Protein AF-A0A2Z3HW99-F1 (afdb_monomer)

Solvent-accessible surface area (backbone atoms only — not comparable to full-atom values): 11092 Å² total; per-residue (Å²): 117,78,63,46,59,40,91,80,75,58,47,83,30,64,30,80,71,82,45,74,95,74,66,61,61,67,64,52,43,49,51,53,49,52,48,41,30,39,68,69,21,75,40,78,45,79,29,91,51,68,45,66,53,46,79,53,86,99,51,89,37,60,64,47,30,17,28,41,36,36,29,54,53,41,70,25,46,38,32,45,74,64,47,68,45,68,34,39,38,34,32,60,21,80,27,43,40,36,37,25,41,86,43,77,47,59,22,76,38,50,52,68,40,67,49,53,34,38,30,72,31,41,36,22,41,53,64,58,59,97,90,36,39,60,66,58,48,44,52,47,56,66,46,60,68,34,64,79,56,54,89,93,52,91,93,45,84,93,44,51,82,41,67,83,87,83,55,69,35,60,42,77,88,49,70,82,80,43,46,69,56,55,50,51,53,50,51,49,53,51,54,54,65,74,73,110

Sequence (196 aa):
MPSSATPSLRLEMQAAGENLNTWGAPKLNTVIALIDFAIAGWTAVNLTGNAVLTSANFAPDQARAAMLKFTGQGGCTVTLPSVSKRYDVVNATAGTLTLTTGAGQAAVLGPGDAGPVTCDGVNVLGAQIGGRSLKAYVDAQAWAGQSGNLPGQEGAAGLPLVSDGQAPRWAPLSAAAISDFDRRAAALALSLAAAL

pLDDT: mean 86.77, std 12.33, range [46.62, 98.5]

Nearest PDB structures (foldseek):
  6o38-assembly3_C  TM=5.604E-01  e=1.243E-01  Acinetobacter nosocomialis M2
  6o38-assembly5_E  TM=5.608E-01  e=1.782E-01  Acinetobacter nosocomialis M2
  6o38-assembly6_F  TM=5.391E-01  e=2.555E-01  Acinetobacter nosocomialis M2
  5j7y-assembly1_BO  TM=3.728E-01  e=5.786E+00  Ovis aries

Organism: NCBI:txid2201350

Mean predicted aligned error: 10.64 Å

Secondary structure (DSSP, 8-state):
---EE-TTT--EEPPTTTTTTS--TTHHHHHHHHHHHHHH-EEEEEESS-EE----TTS--GGG-SEEEEEE-SSEEEEPPSSEEEEEEEEEESS-EEEE-SSS--EEE-TT-EEEEEEESS-EEESEETTEEHHHHHIIIIIGGGTTTSTT-TT-TTPPEEE-SS-EEE-PPPHHHHHHHHHHHHHHHHHHHT--

Radius of gyration: 30.79 Å; Cα contacts (8 Å, |Δi|>4): 344; chains: 1; bounding box: 90×30×75 Å

Foldseek 3Di:
DQWFAAPAPRHTAGDPPPQPPNDHDDQVNLVVNLVSQQQANEDEDEDPAEEEWDDDPSDDTRLSGQEYEYEEAEPYEYAHALAWGKHWYFQQYPFKYWYFNVADAIDIDGHGDTAMWTHHSHHIDTDDDPPDDPVRVCCVVVPVVCVQQDPPDPPLPPFDWDDPPPDIHGDHDDCVNCVVVVVVVVVVVVVVVVVD

Structure (mmCIF, N/CA/C/O backbone):
data_AF-A0A2Z3HW99-F1
#
_entry.id   AF-A0A2Z3HW99-F1
#
loop_
_atom_site.group_PDB
_atom_site.id
_atom_site.type_symbol
_atom_site.label_atom_id
_atom_site.label_alt_id
_atom_site.label_comp_id
_atom_site.label_asym_id
_atom_site.label_entity_id
_atom_site.label_seq_id
_atom_site.pdbx_PDB_ins_code
_atom_site.Cartn_x
_atom_site.Cartn_y
_atom_site.Cartn_z
_atom_site.occupancy
_atom_site.B_iso_or_equiv
_atom_site.auth_seq_id
_atom_site.auth_comp_id
_atom_site.auth_asym_id
_atom_site.auth_atom_id
_atom_site.pdbx_PDB_model_num
ATOM 1 N N . MET A 1 1 ? -9.728 -5.831 40.072 1.00 65.75 1 MET A N 1
ATOM 2 C CA . MET A 1 1 ? -8.644 -6.253 39.157 1.00 65.75 1 MET A CA 1
ATOM 3 C C . MET A 1 1 ? -7.866 -5.007 38.788 1.00 65.75 1 MET A C 1
ATOM 5 O O . MET A 1 1 ? -8.532 -3.989 38.671 1.00 65.75 1 MET A O 1
ATOM 9 N N . PRO A 1 2 ? -6.535 -5.058 38.664 1.00 83.12 2 PRO A N 1
ATOM 10 C CA . PRO A 1 2 ? -5.764 -3.891 38.253 1.00 83.12 2 PRO A CA 1
ATOM 11 C C . PRO A 1 2 ? -6.063 -3.525 36.795 1.00 83.12 2 PRO A C 1
ATOM 13 O O . PRO A 1 2 ? -6.427 -4.400 35.998 1.00 83.12 2 PRO A O 1
ATOM 16 N N . SER A 1 3 ? -5.888 -2.251 36.448 1.00 86.62 3 SER A N 1
ATOM 17 C CA . SER A 1 3 ? -5.822 -1.797 35.057 1.00 86.62 3 SER A CA 1
ATOM 18 C C . SER A 1 3 ? -4.817 -2.608 34.227 1.00 86.62 3 SER A C 1
ATOM 20 O O . SER A 1 3 ? -3.841 -3.165 34.733 1.00 86.62 3 SER A O 1
ATOM 22 N N . SER A 1 4 ? -5.091 -2.704 32.928 1.00 89.44 4 SER A N 1
ATOM 23 C CA . SER A 1 4 ? -4.285 -3.450 31.951 1.00 89.44 4 SER A CA 1
ATOM 24 C C . SER A 1 4 ? -3.742 -2.504 30.881 1.00 89.44 4 SER A C 1
ATOM 26 O O . SER A 1 4 ? -4.118 -1.339 30.856 1.00 89.44 4 SER A O 1
ATOM 28 N N . ALA A 1 5 ? -2.850 -2.969 30.010 1.00 92.06 5 ALA A N 1
ATOM 29 C CA . ALA A 1 5 ? -2.293 -2.146 28.938 1.00 92.06 5 ALA A CA 1
ATOM 30 C C . ALA A 1 5 ? -2.707 -2.676 27.560 1.00 92.06 5 ALA A C 1
ATOM 32 O O . ALA A 1 5 ? -2.845 -3.890 27.381 1.00 92.06 5 ALA A O 1
ATOM 33 N N . THR A 1 6 ? -2.852 -1.787 26.573 1.00 94.12 6 THR A N 1
ATOM 34 C CA . THR A 1 6 ? -2.954 -2.215 25.173 1.00 94.12 6 THR A CA 1
ATOM 35 C C . THR A 1 6 ? -1.673 -2.935 24.741 1.00 94.12 6 THR A C 1
ATOM 37 O O . THR A 1 6 ? -0.581 -2.601 25.214 1.00 94.12 6 THR A O 1
ATOM 40 N N . PRO A 1 7 ? -1.770 -3.927 23.841 1.00 92.69 7 PRO A N 1
ATOM 41 C CA . PRO A 1 7 ? -0.634 -4.784 23.516 1.00 92.69 7 PRO A CA 1
ATOM 42 C C . PRO A 1 7 ? 0.497 -4.054 22.779 1.00 92.69 7 PRO A C 1
ATOM 44 O O . PRO A 1 7 ? 1.660 -4.407 22.975 1.00 92.69 7 PRO A O 1
ATOM 47 N N . SER A 1 8 ? 0.186 -3.048 21.953 1.00 94.62 8 SER A N 1
ATOM 48 C CA . SER A 1 8 ? 1.170 -2.444 21.042 1.00 94.62 8 SER A CA 1
ATOM 49 C C . SER A 1 8 ? 1.775 -1.158 21.607 1.00 94.62 8 SER A C 1
ATOM 51 O O . SER A 1 8 ? 2.991 -1.030 21.734 1.00 94.62 8 SER A O 1
ATOM 53 N N . LEU A 1 9 ? 0.922 -0.202 21.972 1.00 95.31 9 LEU A N 1
ATOM 54 C CA . LEU A 1 9 ? 1.301 1.137 22.423 1.00 95.31 9 LEU A CA 1
ATOM 55 C C . LEU A 1 9 ? 1.361 1.273 23.946 1.00 95.31 9 LEU A C 1
ATOM 57 O O . LEU A 1 9 ? 1.795 2.313 24.438 1.00 95.31 9 LEU A O 1
ATOM 61 N N . ARG A 1 10 ? 0.963 0.232 24.691 1.00 95.44 10 ARG A N 1
ATOM 62 C CA . ARG A 1 10 ? 0.967 0.202 26.162 1.00 95.44 10 ARG A CA 1
ATOM 63 C C . ARG A 1 10 ? 0.112 1.311 26.790 1.00 95.44 10 ARG A C 1
ATOM 65 O O . ARG A 1 10 ? 0.464 1.852 27.834 1.00 95.44 10 ARG A O 1
ATOM 72 N N . LEU A 1 11 ? -1.007 1.648 26.148 1.00 92.44 11 LEU A N 1
ATOM 73 C CA . LEU A 1 11 ? -1.982 2.605 26.670 1.00 92.44 11 LEU A CA 1
ATOM 74 C C . LEU A 1 11 ? -2.767 1.958 27.811 1.00 92.44 11 LEU A C 1
ATOM 76 O O . LEU A 1 11 ? -3.148 0.792 27.711 1.00 92.44 11 LEU A O 1
ATOM 80 N N . GLU A 1 12 ? -3.031 2.703 28.879 1.00 90.12 12 GLU A N 1
ATOM 81 C CA . GLU A 1 12 ? -3.785 2.192 30.022 1.00 90.12 12 GLU A CA 1
ATOM 82 C C . GLU A 1 12 ? -5.247 1.899 29.647 1.00 90.12 12 GLU A C 1
ATOM 84 O O . GLU A 1 12 ? -5.956 2.729 29.079 1.00 90.12 12 GLU A O 1
ATOM 89 N N . MET A 1 13 ? -5.700 0.698 29.989 1.00 88.00 13 MET A N 1
ATOM 90 C CA . MET A 1 13 ? -7.072 0.224 29.883 1.00 88.00 13 MET A CA 1
ATOM 91 C C . MET A 1 13 ? -7.612 -0.002 31.290 1.00 88.00 13 MET A C 1
ATOM 93 O O . MET A 1 13 ? -7.190 -0.923 31.997 1.00 88.00 13 MET A O 1
ATOM 97 N N . GLN A 1 14 ? -8.579 0.824 31.673 1.00 85.75 14 GLN A N 1
ATOM 98 C CA . GLN A 1 14 ? -9.040 0.901 33.051 1.00 85.75 14 GLN A CA 1
ATOM 99 C C . GLN A 1 14 ? -9.839 -0.329 33.467 1.00 85.75 14 GLN A C 1
ATOM 101 O O . GLN A 1 14 ? -10.752 -0.765 32.755 1.00 85.75 14 GLN A O 1
ATOM 106 N N . ALA A 1 15 ? -9.550 -0.864 34.648 1.00 81.62 15 ALA A N 1
ATOM 107 C CA . ALA A 1 15 ? -10.407 -1.870 35.249 1.00 81.62 15 ALA A CA 1
ATOM 108 C C . ALA A 1 15 ? -11.733 -1.263 35.734 1.00 81.62 15 ALA A C 1
ATOM 110 O O . ALA A 1 15 ? -11.823 -0.096 36.123 1.00 81.62 15 ALA A O 1
ATOM 111 N N . ALA A 1 16 ? -12.792 -2.076 35.727 1.00 73.44 16 ALA A N 1
ATOM 112 C CA . ALA A 1 16 ? -14.087 -1.649 36.240 1.00 73.44 16 ALA A CA 1
ATOM 113 C C . ALA A 1 16 ? -13.975 -1.258 37.725 1.00 73.44 16 ALA A C 1
ATOM 115 O O . ALA A 1 16 ? -13.508 -2.047 38.546 1.00 73.44 16 ALA A O 1
ATOM 116 N N . GLY A 1 17 ? -14.427 -0.047 38.058 1.00 71.00 17 GLY A N 1
ATOM 117 C CA . GLY A 1 17 ? -14.470 0.465 39.430 1.00 71.00 17 GLY A CA 1
ATOM 118 C C . GLY A 1 17 ? -13.253 1.270 39.893 1.00 71.00 17 GLY A C 1
ATOM 119 O O . GLY A 1 17 ? -13.363 1.918 40.927 1.00 71.00 17 GLY A O 1
ATOM 120 N N . GLU A 1 18 ? -12.145 1.314 39.142 1.00 69.62 18 GLU A N 1
ATOM 121 C CA . GLU A 1 18 ? -10.965 2.114 39.535 1.00 69.62 18 GLU A CA 1
ATOM 122 C C . GLU A 1 18 ? -11.174 3.631 39.360 1.00 69.62 18 GLU A C 1
ATOM 124 O O . GLU A 1 18 ? -10.535 4.420 40.045 1.00 69.62 18 GLU A O 1
ATOM 129 N N . ASN A 1 19 ? -12.123 4.041 38.507 1.00 62.19 19 ASN A N 1
ATOM 130 C CA . ASN A 1 19 ? -12.521 5.438 38.278 1.00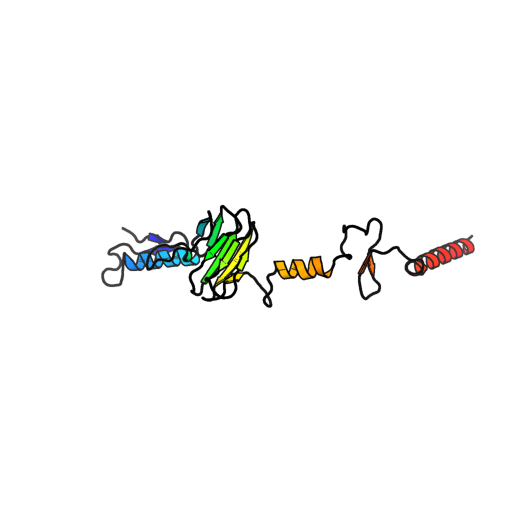 62.19 19 ASN A CA 1
ATOM 131 C C . ASN A 1 19 ? -14.054 5.576 38.241 1.00 62.19 19 ASN A C 1
ATOM 133 O O . ASN A 1 19 ? -14.666 6.017 37.264 1.00 62.19 19 ASN A O 1
ATOM 137 N N . LEU A 1 20 ? -14.710 5.094 39.301 1.00 60.53 20 LEU A N 1
ATOM 138 C CA . LEU A 1 20 ? -16.166 5.128 39.415 1.00 60.53 20 LEU A CA 1
ATOM 139 C C . LEU A 1 20 ? -16.659 6.590 39.442 1.00 60.53 20 LEU A C 1
ATOM 141 O O . LEU A 1 20 ? -16.268 7.360 40.313 1.00 60.53 20 LEU A O 1
ATOM 145 N N . ASN A 1 21 ? -17.543 6.948 38.505 1.00 57.62 21 ASN A N 1
ATOM 146 C CA . ASN A 1 21 ? -18.082 8.300 38.264 1.00 57.62 21 ASN A CA 1
ATOM 147 C C . ASN A 1 21 ? -17.152 9.313 37.566 1.00 57.62 21 ASN A C 1
ATOM 149 O O . ASN A 1 21 ? -17.517 10.483 37.469 1.00 57.62 21 ASN A O 1
ATOM 153 N N . THR A 1 22 ? -16.019 8.883 36.998 1.00 57.69 22 THR A N 1
ATOM 154 C CA . THR A 1 22 ? -15.079 9.778 36.287 1.00 57.69 22 THR A CA 1
ATOM 155 C C . THR A 1 22 ? -14.829 9.437 34.809 1.00 57.69 22 THR A C 1
ATOM 157 O O . THR A 1 22 ? -14.054 10.140 34.177 1.00 57.69 22 THR A O 1
ATOM 160 N N . TRP A 1 23 ? -15.588 8.486 34.231 1.00 63.50 23 TRP A N 1
ATOM 161 C CA . TRP A 1 23 ? -15.417 7.777 32.932 1.00 63.50 23 TRP A CA 1
ATOM 162 C C . TRP A 1 23 ? -14.777 6.388 33.099 1.00 63.50 23 TRP A C 1
ATOM 164 O O . TRP A 1 23 ? -13.950 6.194 33.978 1.00 63.50 23 TRP A O 1
ATOM 174 N N . GLY A 1 24 ? -15.187 5.399 32.282 1.00 62.12 24 GLY A N 1
ATOM 175 C CA . GLY A 1 24 ? -14.758 4.006 32.477 1.00 62.12 24 GLY A CA 1
ATOM 176 C C . GLY A 1 24 ? -15.018 3.011 31.333 1.00 62.12 24 GLY A C 1
ATOM 177 O O . GLY A 1 24 ? -15.269 3.376 30.180 1.00 62.12 24 GLY A O 1
ATOM 178 N N . ALA A 1 25 ? -14.948 1.721 31.688 1.00 60.78 25 ALA A N 1
ATOM 179 C CA . ALA A 1 25 ? -15.188 0.541 30.850 1.00 60.78 25 ALA A CA 1
ATOM 180 C C . ALA A 1 25 ? -16.697 0.254 30.639 1.00 60.78 25 ALA A C 1
ATOM 182 O O . ALA A 1 25 ? -17.493 0.538 31.533 1.00 60.78 25 ALA A O 1
ATOM 183 N N . PRO A 1 26 ? -17.127 -0.325 29.493 1.00 73.31 26 PRO A N 1
ATOM 184 C CA . PRO A 1 26 ? -16.305 -0.929 28.433 1.00 73.31 26 PRO A CA 1
ATOM 185 C C . PRO A 1 26 ? -16.004 -0.007 27.237 1.00 73.31 26 PRO A C 1
ATOM 187 O O . PRO A 1 26 ? -15.139 -0.322 26.420 1.00 73.31 26 PRO A O 1
ATOM 190 N N . LYS A 1 27 ? -16.705 1.127 27.103 1.00 81.75 27 LYS A N 1
ATOM 191 C CA . LYS A 1 27 ? -16.653 1.951 25.881 1.00 81.75 27 LYS A CA 1
ATOM 192 C C . LYS A 1 27 ? -15.308 2.652 25.689 1.00 81.75 27 LYS A C 1
ATOM 194 O O . LYS A 1 27 ? -14.776 2.613 24.584 1.00 81.75 27 LYS A O 1
ATOM 199 N N . LEU A 1 28 ? -14.736 3.232 26.748 1.00 86.44 28 LEU A N 1
ATOM 200 C CA . LEU A 1 28 ? -13.437 3.905 26.664 1.00 86.44 28 LEU A CA 1
ATOM 201 C C . LEU A 1 28 ? -12.328 2.918 26.282 1.00 86.44 28 LEU A C 1
ATOM 203 O O . LEU A 1 28 ? -11.606 3.148 25.319 1.00 86.44 28 LEU A O 1
ATOM 207 N N . ASN A 1 29 ? -12.265 1.774 26.964 1.00 88.75 29 ASN A N 1
ATOM 208 C CA . ASN A 1 29 ? -11.285 0.728 26.666 1.00 88.75 29 ASN A CA 1
ATOM 209 C C . ASN A 1 29 ? -11.418 0.196 25.232 1.00 88.75 29 ASN A C 1
ATOM 211 O O . ASN A 1 29 ? -10.410 -0.096 24.596 1.00 88.75 29 ASN A O 1
ATOM 215 N N . THR A 1 30 ? -12.643 0.119 24.701 1.00 90.00 30 THR A N 1
ATOM 216 C CA . THR A 1 30 ? -12.868 -0.239 23.292 1.00 90.00 30 THR A CA 1
ATOM 217 C C . THR A 1 30 ? -12.255 0.806 22.360 1.00 90.00 30 THR A C 1
ATOM 219 O O . THR A 1 30 ? -11.523 0.451 21.444 1.00 90.00 30 THR A O 1
ATOM 222 N N . VAL A 1 31 ? -12.492 2.098 22.606 1.00 91.44 31 VAL A N 1
ATOM 223 C CA . VAL A 1 31 ? -11.904 3.182 21.800 1.00 91.44 31 VAL A CA 1
ATOM 224 C C . VAL A 1 31 ? -10.375 3.159 21.869 1.00 91.44 31 VAL A C 1
ATOM 226 O O . VAL A 1 31 ? -9.725 3.239 20.831 1.00 91.44 31 VAL A O 1
ATOM 229 N N . ILE A 1 32 ? -9.802 2.986 23.063 1.00 93.56 32 ILE A N 1
ATOM 230 C CA . ILE A 1 32 ? -8.348 2.907 23.268 1.00 93.56 32 ILE A CA 1
ATOM 231 C C . ILE A 1 32 ? -7.751 1.725 22.490 1.00 93.56 32 ILE A C 1
ATOM 233 O O . ILE A 1 32 ? -6.759 1.897 21.784 1.00 93.56 32 ILE A O 1
ATOM 237 N N . ALA A 1 33 ? -8.387 0.550 22.534 1.00 93.69 33 ALA A N 1
ATOM 238 C CA . ALA A 1 33 ? -7.953 -0.615 21.763 1.00 93.69 33 ALA A CA 1
ATOM 239 C C . ALA A 1 33 ? -8.041 -0.385 20.242 1.00 93.69 33 ALA A C 1
ATOM 241 O O . ALA A 1 33 ? -7.149 -0.785 19.494 1.00 93.69 33 ALA A O 1
ATOM 242 N N . LEU A 1 34 ? -9.089 0.295 19.768 1.00 95.50 34 LEU A N 1
ATOM 243 C CA . LEU A 1 34 ? -9.230 0.637 18.350 1.00 95.50 34 LEU A CA 1
ATOM 244 C C . LEU A 1 34 ? -8.187 1.667 17.890 1.00 95.50 34 LEU A C 1
ATOM 246 O O . LEU A 1 34 ? -7.769 1.607 16.736 1.00 95.50 34 LEU A O 1
ATOM 250 N N . ILE A 1 35 ? -7.757 2.586 18.762 1.00 95.88 35 ILE A N 1
ATOM 251 C CA . ILE A 1 35 ? -6.669 3.540 18.486 1.00 95.88 35 ILE A CA 1
ATOM 252 C C . ILE A 1 35 ? -5.316 2.822 18.440 1.00 95.88 35 ILE A C 1
ATOM 254 O O . ILE A 1 35 ? -4.551 3.047 17.505 1.00 95.88 35 ILE A O 1
ATOM 258 N N . ASP A 1 36 ? -5.043 1.926 19.393 1.00 97.19 36 ASP A N 1
ATOM 259 C CA . ASP A 1 36 ? -3.838 1.083 19.397 1.00 97.19 36 ASP A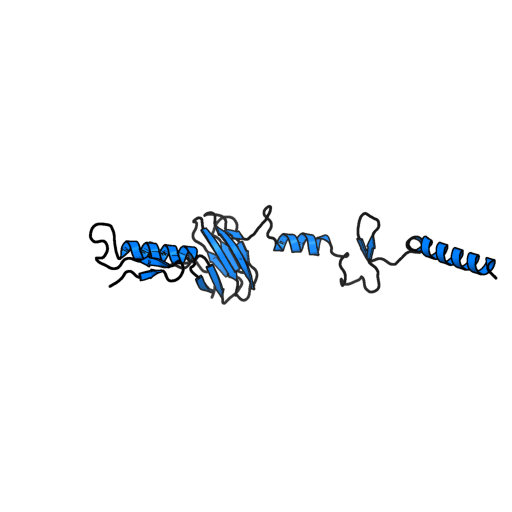 CA 1
ATOM 260 C C . ASP A 1 36 ? -3.686 0.334 18.069 1.00 97.19 36 ASP A C 1
ATOM 262 O O . ASP A 1 36 ? -2.661 0.433 17.390 1.00 97.19 36 ASP A O 1
ATOM 266 N N . PHE A 1 37 ? -4.768 -0.313 17.634 1.00 96.75 37 PHE A N 1
ATOM 267 C CA . PHE A 1 37 ? -4.814 -1.016 16.360 1.00 96.75 37 PHE A CA 1
ATOM 268 C C . PHE A 1 37 ? -4.721 -0.078 15.147 1.00 96.75 37 PHE A C 1
ATOM 270 O O . PHE A 1 37 ? -4.121 -0.434 14.134 1.00 96.75 37 PHE A O 1
ATOM 277 N N . ALA A 1 38 ? -5.275 1.134 15.234 1.00 96.69 38 ALA A N 1
ATOM 278 C CA . ALA A 1 38 ? -5.212 2.100 14.142 1.00 96.69 38 ALA A CA 1
ATOM 279 C C . ALA A 1 38 ? -3.807 2.646 13.868 1.00 96.69 38 ALA A C 1
ATOM 281 O O . ALA A 1 38 ? -3.548 3.095 12.753 1.00 96.69 38 ALA A O 1
ATOM 282 N N . ILE A 1 39 ? -2.925 2.609 14.867 1.00 97.00 39 ILE A N 1
ATOM 283 C CA . ILE A 1 39 ? -1.561 3.144 14.789 1.00 97.00 39 ILE A CA 1
ATOM 284 C C . ILE A 1 39 ? -0.531 2.029 14.575 1.00 97.00 39 ILE A C 1
ATOM 286 O O . ILE A 1 39 ? 0.413 2.219 13.814 1.00 97.00 39 ILE A O 1
ATOM 290 N N . ALA A 1 40 ? -0.698 0.877 15.230 1.00 97.12 40 ALA A N 1
ATOM 291 C CA . ALA A 1 40 ? 0.294 -0.204 15.231 1.00 97.12 40 ALA A CA 1
ATOM 292 C C . ALA A 1 40 ? -0.244 -1.552 14.718 1.00 97.12 40 ALA A C 1
ATOM 294 O O . ALA A 1 40 ? 0.507 -2.521 14.616 1.00 97.12 40 ALA A O 1
ATOM 295 N N . GLY A 1 41 ? -1.539 -1.642 14.408 1.00 96.38 41 GLY A N 1
ATOM 296 C CA . GLY A 1 41 ? -2.188 -2.894 14.033 1.00 96.38 41 GLY A CA 1
ATOM 297 C C . GLY A 1 41 ? -1.760 -3.413 12.663 1.00 96.38 41 GLY A C 1
ATOM 298 O O . GLY A 1 41 ? -1.645 -2.654 11.698 1.00 96.38 41 GLY A O 1
ATOM 299 N N . TRP A 1 42 ? -1.603 -4.734 12.582 1.00 96.06 42 TRP A N 1
ATOM 300 C CA . TRP A 1 42 ? -1.272 -5.479 11.370 1.00 96.06 42 TRP A CA 1
ATOM 301 C C . TRP A 1 42 ? -2.434 -6.383 10.966 1.00 96.06 42 TRP A C 1
ATOM 303 O O . TRP A 1 42 ? -2.899 -7.193 11.767 1.00 96.06 42 TRP A O 1
ATOM 313 N N . THR A 1 43 ? -2.886 -6.291 9.716 1.00 98.00 43 THR A N 1
ATOM 314 C CA . THR A 1 43 ? -3.921 -7.179 9.164 1.00 98.00 43 THR A CA 1
ATOM 315 C C . THR A 1 43 ? -3.435 -7.865 7.902 1.00 98.00 43 THR A C 1
ATOM 317 O O . THR A 1 43 ? -2.965 -7.218 6.970 1.00 98.00 43 THR A O 1
ATOM 320 N N . ALA A 1 44 ? -3.593 -9.188 7.854 1.00 97.88 44 ALA A N 1
ATOM 321 C CA . ALA A 1 44 ? -3.411 -9.969 6.639 1.00 97.88 44 ALA A CA 1
ATOM 322 C C . ALA A 1 44 ? -4.772 -10.237 5.979 1.00 97.88 44 ALA A C 1
ATOM 324 O O . ALA A 1 44 ? -5.693 -10.729 6.631 1.00 97.88 44 ALA A O 1
ATOM 325 N N . VAL A 1 45 ? -4.893 -9.929 4.690 1.00 98.06 45 VAL A N 1
ATOM 326 C CA . VAL A 1 45 ? -6.096 -10.149 3.884 1.00 98.06 45 VAL A CA 1
ATOM 327 C C . VAL A 1 45 ? -5.756 -11.127 2.768 1.00 98.06 45 VAL A C 1
ATOM 329 O O . VAL A 1 45 ? -4.942 -10.834 1.892 1.00 98.06 45 VAL A O 1
ATOM 332 N N . ASN A 1 46 ? -6.384 -12.300 2.798 1.00 97.69 46 ASN A N 1
ATOM 333 C CA . ASN A 1 46 ? -6.223 -13.290 1.743 1.00 97.69 46 ASN A CA 1
ATOM 334 C C . ASN A 1 46 ? -7.201 -13.011 0.597 1.00 97.69 46 ASN A C 1
ATOM 336 O O . ASN A 1 46 ? -8.413 -13.069 0.793 1.00 97.69 46 ASN A O 1
ATOM 340 N N . LEU A 1 47 ? -6.669 -12.723 -0.587 1.00 97.88 47 LEU A N 1
ATOM 341 C CA . LEU A 1 47 ? -7.438 -12.401 -1.780 1.00 97.88 47 LEU A CA 1
ATOM 342 C C . LEU A 1 47 ? -7.692 -13.657 -2.616 1.00 97.88 47 LEU A C 1
ATOM 344 O O . LEU A 1 47 ? -6.767 -14.361 -3.026 1.00 97.88 47 LEU A O 1
ATOM 348 N N . THR A 1 48 ? -8.967 -13.904 -2.894 1.00 96.75 48 THR A N 1
ATOM 349 C CA . THR A 1 48 ? -9.460 -14.901 -3.862 1.00 96.75 48 THR A CA 1
ATOM 350 C C . THR A 1 48 ? -10.143 -14.236 -5.064 1.00 96.75 48 THR A C 1
ATOM 352 O O . THR A 1 48 ? -10.800 -14.900 -5.858 1.00 96.75 48 THR A O 1
ATOM 355 N N . GLY A 1 49 ? -10.032 -12.909 -5.159 1.00 96.88 49 GLY A N 1
ATOM 356 C CA . GLY A 1 49 ? -10.691 -12.043 -6.127 1.00 96.88 49 GLY A CA 1
ATOM 357 C C . GLY A 1 49 ? -10.691 -10.593 -5.638 1.00 96.88 49 GLY A C 1
ATOM 358 O O . GLY A 1 49 ? -10.039 -10.259 -4.643 1.00 96.88 49 GLY A O 1
ATOM 359 N N . ASN A 1 50 ? -11.444 -9.733 -6.325 1.00 97.88 50 ASN A N 1
ATOM 360 C CA . ASN A 1 50 ? -11.647 -8.355 -5.879 1.00 97.88 50 ASN A CA 1
ATOM 361 C C . ASN A 1 50 ? -12.311 -8.329 -4.498 1.00 97.88 50 ASN A C 1
ATOM 363 O O . ASN A 1 50 ? -13.205 -9.129 -4.218 1.00 97.88 50 ASN A O 1
ATOM 367 N N . ALA A 1 51 ? -11.894 -7.395 -3.650 1.00 97.94 51 ALA A N 1
ATOM 368 C CA . ALA A 1 51 ? -12.367 -7.307 -2.274 1.00 97.94 51 ALA A CA 1
ATOM 369 C C . ALA A 1 51 ? -12.658 -5.861 -1.872 1.00 97.94 51 ALA A C 1
ATOM 371 O O . ALA A 1 51 ? -12.117 -4.917 -2.438 1.00 97.94 51 ALA A O 1
ATOM 372 N N . VAL A 1 52 ? -13.490 -5.692 -0.851 1.00 98.19 52 VAL A N 1
ATOM 373 C CA . VAL A 1 52 ? -13.695 -4.413 -0.167 1.00 98.19 52 VAL A CA 1
ATOM 374 C C . VAL A 1 52 ? -13.209 -4.608 1.258 1.00 98.19 52 VAL A C 1
ATOM 376 O O . VAL A 1 52 ? -13.607 -5.581 1.901 1.00 98.19 52 VAL A O 1
ATOM 379 N N . LEU A 1 53 ? -12.336 -3.727 1.749 1.00 97.81 53 LEU A N 1
ATOM 380 C CA . LEU A 1 53 ? -11.920 -3.809 3.145 1.00 97.81 53 LEU A CA 1
ATOM 381 C C . LEU A 1 53 ? -13.124 -3.578 4.048 1.00 97.81 53 LEU A C 1
ATOM 383 O O . LEU A 1 53 ? -13.897 -2.640 3.846 1.00 97.81 53 LEU A O 1
ATOM 387 N N . THR A 1 54 ? -13.264 -4.415 5.071 1.00 97.88 54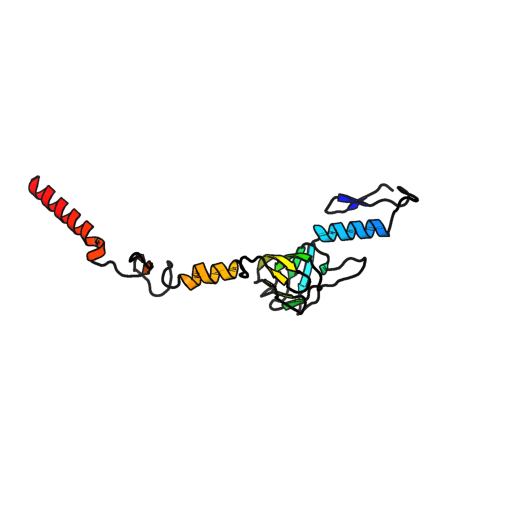 THR A N 1
ATOM 388 C CA . THR A 1 54 ? -14.315 -4.197 6.059 1.00 97.88 54 THR A CA 1
ATOM 389 C C . THR A 1 54 ? -14.078 -2.886 6.803 1.00 97.88 54 THR A C 1
ATOM 391 O O . THR A 1 54 ? -12.944 -2.535 7.131 1.00 97.88 54 THR A O 1
ATOM 394 N N . SER A 1 55 ? -15.174 -2.181 7.078 1.00 96.06 55 SER A N 1
ATOM 395 C CA . SER A 1 55 ? -15.218 -0.979 7.906 1.00 96.06 55 SER A CA 1
ATOM 396 C C . SER A 1 55 ? -16.426 -1.075 8.829 1.00 96.06 55 SER A C 1
ATOM 398 O O . SER A 1 55 ? -17.557 -1.184 8.350 1.00 96.06 55 SER A O 1
ATOM 400 N N . ALA A 1 56 ? -16.203 -1.051 10.140 1.00 95.38 56 ALA A N 1
ATOM 401 C CA . ALA A 1 56 ? -17.262 -1.177 11.132 1.00 95.38 56 ALA A CA 1
ATOM 402 C C . ALA A 1 56 ? -17.187 -0.037 12.151 1.00 95.38 56 ALA A C 1
ATOM 404 O O . ALA A 1 56 ? -16.110 0.422 12.536 1.00 95.38 56 ALA A O 1
ATOM 405 N N . ASN A 1 57 ? -18.351 0.417 12.613 1.00 93.25 57 ASN A N 1
ATOM 406 C CA . ASN A 1 57 ? -18.423 1.426 13.662 1.00 93.25 57 ASN A CA 1
ATOM 407 C C . ASN A 1 57 ? -18.197 0.772 15.022 1.00 93.25 57 ASN A C 1
ATOM 409 O O . ASN A 1 57 ? -18.868 -0.200 15.364 1.00 93.25 57 ASN A O 1
ATOM 413 N N . PHE A 1 58 ? -17.283 1.344 15.808 1.00 89.94 58 PHE A N 1
ATOM 414 C CA . PHE A 1 58 ? -17.011 0.933 17.192 1.00 89.94 58 PHE A CA 1
ATOM 415 C C . PHE A 1 58 ? -16.544 -0.526 17.350 1.00 89.94 58 PHE A C 1
ATOM 417 O O . PHE A 1 58 ? -16.609 -1.072 18.448 1.00 89.94 58 PHE A O 1
ATOM 424 N N . ALA A 1 59 ? -16.058 -1.147 16.274 1.00 91.06 59 ALA A N 1
ATOM 425 C CA . ALA A 1 59 ? -15.623 -2.538 16.248 1.00 91.06 59 ALA A CA 1
ATOM 426 C C . ALA A 1 59 ? -14.327 -2.695 15.431 1.00 91.06 59 ALA A C 1
ATOM 428 O O . ALA A 1 59 ? -13.987 -1.799 14.652 1.00 91.06 59 ALA A O 1
ATOM 429 N N . PRO A 1 60 ? -13.590 -3.808 15.608 1.00 91.25 60 PRO A N 1
ATOM 430 C CA . PRO A 1 60 ? -12.446 -4.132 14.765 1.00 91.25 60 PRO A CA 1
ATOM 431 C C . PRO A 1 60 ? -12.862 -4.287 13.303 1.00 91.25 60 PRO A C 1
ATOM 433 O O . PRO A 1 60 ? -13.908 -4.857 12.996 1.00 91.25 60 PRO A O 1
ATOM 436 N N . ASP A 1 61 ? -12.016 -3.809 12.402 1.00 96.88 61 ASP A N 1
ATOM 437 C CA . ASP A 1 61 ? -12.238 -3.876 10.965 1.00 96.88 61 ASP A CA 1
ATOM 438 C C . ASP A 1 61 ? -10.898 -3.841 10.223 1.00 96.88 61 ASP A C 1
ATOM 440 O O . ASP A 1 61 ? -9.882 -3.411 10.776 1.00 96.88 61 ASP A O 1
ATOM 444 N N . GLN A 1 62 ? -10.880 -4.337 8.985 1.00 97.75 62 GLN A N 1
ATOM 445 C CA . GLN A 1 62 ? -9.647 -4.463 8.208 1.00 97.75 62 GLN A CA 1
ATOM 446 C C . GLN A 1 62 ? -9.085 -3.092 7.825 1.00 97.75 62 GLN A C 1
ATOM 448 O O . GLN A 1 62 ? -7.880 -2.875 7.935 1.00 97.75 62 GLN A O 1
ATOM 453 N N . ALA A 1 63 ? -9.944 -2.151 7.420 1.00 97.38 63 ALA A N 1
ATOM 454 C CA . ALA A 1 63 ? -9.525 -0.804 7.039 1.00 97.38 63 ALA A CA 1
ATOM 455 C C . ALA A 1 63 ? -8.951 -0.001 8.221 1.00 97.38 63 ALA A C 1
ATOM 457 O O . ALA A 1 63 ? -8.271 1.009 8.027 1.00 97.38 63 ALA A O 1
ATOM 458 N N . ARG A 1 64 ? -9.179 -0.428 9.467 1.00 97.00 64 ARG A N 1
ATOM 459 C CA . ARG A 1 64 ? -8.607 0.208 10.653 1.00 97.00 64 ARG A CA 1
ATOM 460 C C . ARG A 1 64 ? -7.133 -0.092 10.849 1.00 97.00 64 ARG A C 1
ATOM 462 O O . ARG A 1 64 ? -6.477 0.755 11.436 1.00 97.00 64 ARG A O 1
ATOM 469 N N . ALA A 1 65 ? -6.588 -1.187 10.340 1.00 97.38 65 ALA A N 1
ATOM 470 C CA . ALA A 1 65 ? -5.172 -1.489 10.538 1.00 97.38 65 ALA A CA 1
ATOM 471 C C . ALA A 1 65 ? -4.260 -0.382 9.982 1.00 97.38 65 ALA A C 1
ATOM 473 O O . ALA A 1 65 ? -4.574 0.242 8.965 1.00 97.38 65 ALA A O 1
ATOM 474 N N . ALA A 1 66 ? -3.135 -0.140 10.656 1.00 97.38 66 ALA A N 1
ATOM 475 C CA . ALA A 1 66 ? -2.069 0.711 10.131 1.00 97.38 66 ALA A CA 1
ATOM 476 C C . ALA A 1 66 ? -1.315 0.004 8.998 1.00 97.38 66 ALA A C 1
ATOM 478 O O . ALA A 1 66 ? -0.928 0.626 8.011 1.00 97.38 66 ALA A O 1
ATOM 479 N N . MET A 1 67 ? -1.137 -1.312 9.135 1.00 98.19 67 MET A N 1
ATOM 480 C CA . MET A 1 67 ? -0.352 -2.138 8.227 1.00 98.19 67 MET A CA 1
ATOM 481 C C . MET A 1 67 ? -1.229 -3.223 7.598 1.00 98.19 67 MET A C 1
ATOM 483 O O . MET A 1 67 ? -1.933 -3.956 8.300 1.00 98.19 67 MET A O 1
ATOM 487 N N . LEU A 1 68 ? -1.179 -3.340 6.271 1.00 98.31 68 LEU A N 1
ATOM 488 C CA . LEU A 1 68 ? -1.980 -4.279 5.487 1.00 98.31 68 LEU A CA 1
ATOM 489 C C . LEU A 1 68 ? -1.081 -5.194 4.658 1.00 98.31 68 LEU A C 1
ATOM 491 O O . LEU A 1 68 ? -0.308 -4.731 3.824 1.00 98.31 68 LEU A O 1
ATOM 495 N N . LYS A 1 69 ? -1.223 -6.507 4.828 1.00 98.38 69 LYS A N 1
ATOM 496 C CA . LYS A 1 69 ? -0.577 -7.507 3.974 1.00 98.38 69 LYS A CA 1
ATOM 497 C C . LYS A 1 69 ? -1.621 -8.227 3.142 1.00 98.38 69 LYS A C 1
ATOM 499 O O . LYS A 1 69 ? -2.500 -8.881 3.693 1.00 98.38 69 LYS A O 1
ATOM 504 N N . PHE A 1 70 ? -1.483 -8.176 1.828 1.00 98.50 70 PHE A N 1
ATOM 505 C CA . PHE A 1 70 ? -2.345 -8.917 0.915 1.00 98.50 70 PHE A CA 1
ATOM 506 C C . PHE A 1 70 ? -1.646 -10.194 0.460 1.00 98.50 70 PHE A C 1
ATOM 508 O O . PHE A 1 70 ? -0.482 -10.152 0.073 1.00 98.50 70 PHE A O 1
ATOM 515 N N . THR A 1 71 ? -2.335 -11.330 0.530 1.00 98.25 71 THR A N 1
ATOM 516 C CA . THR A 1 71 ? -1.831 -12.646 0.096 1.00 98.25 71 THR A CA 1
ATOM 517 C C . THR A 1 71 ? -2.798 -13.292 -0.890 1.00 98.25 71 THR A C 1
ATOM 519 O O . THR A 1 71 ? -3.914 -12.811 -1.060 1.00 98.25 71 THR A O 1
ATOM 522 N N . GLY A 1 72 ? -2.400 -14.399 -1.516 1.00 96.50 72 GLY A N 1
ATOM 523 C CA . GLY A 1 72 ? -3.279 -15.164 -2.403 1.00 96.50 72 GLY A CA 1
ATOM 524 C C . GLY A 1 72 ? -3.167 -14.738 -3.866 1.00 96.50 72 GLY A C 1
ATOM 525 O O . GLY A 1 72 ? -2.062 -14.535 -4.379 1.00 96.50 72 GLY A O 1
ATOM 526 N N . GLN A 1 73 ? -4.306 -14.654 -4.554 1.00 95.12 73 GLN A N 1
ATOM 527 C CA . GLN A 1 73 ? -4.364 -14.403 -5.992 1.00 95.12 73 GLN A CA 1
ATOM 528 C C . GLN A 1 73 ? -3.906 -12.977 -6.346 1.00 95.12 73 GLN A C 1
ATOM 530 O O . GLN A 1 73 ? -4.256 -12.010 -5.674 1.00 95.12 73 GLN A O 1
ATOM 535 N N . GLY A 1 74 ? -3.129 -12.847 -7.425 1.00 94.25 74 GLY A N 1
ATOM 536 C CA . GLY A 1 74 ? -2.746 -11.557 -8.010 1.00 94.25 74 GLY A CA 1
ATOM 537 C C . GLY A 1 74 ? -3.770 -11.011 -9.009 1.00 94.25 74 GLY A C 1
ATOM 538 O O . GLY A 1 74 ? -4.689 -11.712 -9.423 1.00 94.25 74 GLY A O 1
ATOM 539 N N . GLY A 1 75 ? -3.601 -9.759 -9.432 1.00 96.19 75 GLY A N 1
ATOM 540 C CA . GLY A 1 75 ? -4.511 -9.090 -10.371 1.00 96.19 75 GLY A CA 1
ATOM 541 C C . GLY A 1 75 ? -5.827 -8.635 -9.735 1.00 96.19 75 GLY A C 1
ATOM 542 O O . GLY A 1 75 ? -6.800 -8.392 -10.443 1.00 96.19 75 GLY A O 1
ATOM 543 N N . CYS A 1 76 ? -5.873 -8.551 -8.404 1.00 97.69 76 CYS A N 1
ATOM 544 C CA . CYS A 1 76 ? -7.068 -8.177 -7.660 1.00 97.69 76 CYS A CA 1
ATOM 545 C C . CYS A 1 76 ? -7.108 -6.668 -7.395 1.00 97.69 76 CYS A C 1
ATOM 547 O O . CYS A 1 76 ? -6.089 -6.029 -7.117 1.00 97.69 76 CYS A O 1
ATOM 549 N N . THR A 1 77 ? -8.320 -6.121 -7.417 1.00 98.31 77 THR A N 1
ATOM 550 C CA . THR A 1 77 ? -8.620 -4.767 -6.952 1.00 98.31 77 THR A CA 1
ATOM 551 C C . THR A 1 77 ? -9.197 -4.829 -5.545 1.00 98.31 77 THR A C 1
ATOM 553 O O . THR A 1 77 ? -10.159 -5.558 -5.295 1.00 98.31 77 THR A O 1
ATOM 556 N N . VAL A 1 78 ? -8.621 -4.055 -4.630 1.00 98.44 78 VAL A N 1
ATOM 557 C CA . VAL A 1 78 ? -9.120 -3.893 -3.267 1.00 98.44 78 VAL A CA 1
ATOM 558 C C . VAL A 1 78 ? -9.639 -2.474 -3.080 1.00 98.44 78 VAL A C 1
ATOM 560 O O . VAL A 1 78 ? -8.904 -1.497 -3.250 1.00 98.44 78 VAL A O 1
ATOM 563 N N . THR A 1 79 ? -10.907 -2.370 -2.697 1.00 98.38 79 THR A N 1
ATOM 564 C CA . THR A 1 79 ? -11.558 -1.095 -2.407 1.00 98.38 79 THR A CA 1
ATOM 565 C C . THR A 1 79 ? -11.366 -0.718 -0.941 1.00 98.38 79 THR A C 1
ATOM 567 O O . THR A 1 79 ? -11.761 -1.453 -0.032 1.00 98.38 79 THR A O 1
ATOM 570 N N . LEU A 1 80 ? -10.755 0.442 -0.718 1.00 98.06 80 LEU A N 1
ATOM 571 C CA . LEU A 1 80 ? -10.595 1.103 0.571 1.00 98.06 80 LEU A CA 1
ATOM 572 C C . LEU A 1 80 ? -11.805 2.014 0.841 1.00 98.06 80 LEU A C 1
ATOM 574 O O . LEU A 1 80 ? -12.387 2.547 -0.106 1.00 98.06 80 LEU A O 1
ATOM 578 N N . PRO A 1 81 ? -12.158 2.275 2.110 1.00 97.56 81 PRO A N 1
ATOM 579 C CA . PRO A 1 81 ? -13.141 3.303 2.429 1.00 97.56 81 PRO A CA 1
ATOM 580 C C . PRO A 1 81 ? -12.704 4.691 1.931 1.00 97.56 81 PRO A C 1
ATOM 582 O O . PRO A 1 81 ? -11.531 5.055 2.038 1.00 97.56 81 PRO A O 1
ATOM 585 N N . SER A 1 82 ? -13.661 5.485 1.446 1.00 97.12 82 SER A N 1
ATOM 586 C CA . SER A 1 82 ? -13.477 6.867 0.969 1.00 97.12 82 SER A CA 1
ATOM 587 C C . SER A 1 82 ? -13.276 7.866 2.119 1.00 97.12 82 SER A C 1
ATOM 589 O O . SER A 1 82 ? -14.015 8.836 2.270 1.00 97.12 82 SER A O 1
ATOM 591 N N . VAL A 1 83 ? -12.289 7.606 2.976 1.00 96.31 83 VAL A N 1
ATOM 592 C CA . VAL A 1 83 ? -11.883 8.472 4.092 1.00 96.31 83 VAL A CA 1
ATOM 593 C C . VAL A 1 83 ? -10.368 8.631 4.109 1.00 96.31 83 VAL A C 1
ATOM 595 O O . VAL A 1 83 ? -9.635 7.747 3.658 1.00 96.31 83 VAL A O 1
ATOM 598 N N . SER A 1 84 ? -9.893 9.758 4.638 1.00 96.62 84 SER A N 1
ATOM 599 C CA . SER A 1 84 ? -8.463 10.037 4.703 1.00 96.62 84 SER A CA 1
ATOM 600 C C . SER A 1 84 ? -7.757 9.081 5.664 1.00 96.62 84 SER A C 1
ATOM 602 O O . SER A 1 84 ? -8.138 8.931 6.828 1.00 96.62 84 SER A O 1
ATOM 604 N N . LYS A 1 85 ? -6.720 8.402 5.167 1.00 96.31 85 LYS A N 1
ATOM 605 C CA . LYS A 1 85 ? -5.929 7.457 5.952 1.00 96.31 85 LYS A CA 1
ATOM 606 C C . LYS A 1 85 ? -4.597 7.128 5.293 1.00 96.31 85 LYS A C 1
ATOM 608 O O . LYS A 1 85 ? -4.503 7.025 4.076 1.00 96.31 85 LYS A O 1
ATOM 613 N N . ARG A 1 86 ? -3.577 6.882 6.113 1.00 96.31 86 ARG A N 1
ATOM 614 C CA . ARG A 1 86 ? -2.307 6.294 5.689 1.00 96.31 86 ARG A CA 1
ATOM 615 C C . ARG A 1 86 ? -2.234 4.823 6.093 1.00 96.31 86 ARG A C 1
ATOM 617 O O . ARG A 1 86 ? -2.677 4.465 7.182 1.00 96.31 86 ARG A O 1
ATOM 624 N N . TYR A 1 87 ? -1.642 4.021 5.220 1.00 97.75 87 TYR A N 1
ATOM 625 C CA . TYR A 1 87 ? -1.357 2.607 5.406 1.00 97.75 87 TYR A CA 1
ATOM 626 C C . TYR A 1 87 ? 0.101 2.323 5.045 1.00 97.75 87 TYR A C 1
ATOM 628 O O . TYR A 1 87 ? 0.649 2.968 4.150 1.00 97.75 87 TYR A O 1
ATOM 636 N N . ASP A 1 88 ? 0.692 1.308 5.661 1.00 98.00 88 ASP A N 1
ATOM 637 C CA . ASP A 1 88 ? 1.859 0.619 5.111 1.00 98.00 88 ASP A CA 1
ATOM 638 C C . ASP A 1 88 ? 1.399 -0.718 4.530 1.00 98.00 88 ASP A C 1
ATOM 640 O O . ASP A 1 88 ? 0.790 -1.540 5.217 1.00 98.00 88 ASP A O 1
ATOM 644 N N . VAL A 1 89 ? 1.628 -0.917 3.234 1.00 98.00 89 VAL A N 1
ATOM 645 C CA . VAL A 1 89 ? 1.072 -2.048 2.490 1.00 98.00 89 VAL A CA 1
ATOM 646 C C . VAL A 1 89 ? 2.180 -2.983 2.045 1.00 98.00 89 V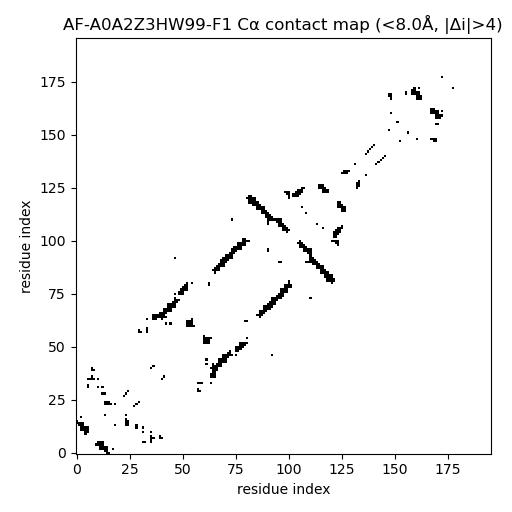AL A C 1
ATOM 648 O O . VAL A 1 89 ? 3.221 -2.534 1.577 1.00 98.00 89 VAL A O 1
ATOM 651 N N . VAL A 1 90 ? 1.925 -4.287 2.137 1.00 98.25 90 VAL A N 1
ATOM 652 C CA . VAL A 1 90 ? 2.743 -5.347 1.547 1.00 98.25 90 VAL A CA 1
ATOM 653 C C . VAL A 1 90 ? 1.893 -6.137 0.557 1.00 98.25 90 VAL A C 1
ATOM 655 O O . VAL A 1 90 ? 0.916 -6.784 0.945 1.00 98.25 90 VAL A O 1
ATOM 658 N N . ASN A 1 91 ? 2.284 -6.132 -0.716 1.00 97.88 91 ASN A N 1
ATOM 659 C CA . ASN A 1 91 ? 1.714 -7.022 -1.717 1.00 97.88 91 ASN A CA 1
ATOM 660 C C . ASN A 1 91 ? 2.482 -8.353 -1.736 1.00 97.88 91 ASN A C 1
ATOM 662 O O . ASN A 1 91 ? 3.487 -8.500 -2.422 1.00 97.88 91 ASN A O 1
ATOM 666 N N . ALA A 1 92 ? 1.988 -9.344 -0.998 1.00 98.19 92 ALA A N 1
ATOM 667 C CA . ALA A 1 92 ? 2.489 -10.718 -1.015 1.00 98.19 92 ALA A CA 1
ATOM 668 C C . ALA A 1 92 ? 1.589 -11.655 -1.849 1.00 98.19 92 ALA A C 1
ATOM 670 O O . ALA A 1 92 ? 1.524 -12.858 -1.586 1.00 98.19 92 ALA A O 1
ATOM 671 N N . THR A 1 93 ? 0.849 -11.108 -2.816 1.00 98.06 93 THR A N 1
ATOM 672 C CA . THR A 1 93 ? 0.068 -11.892 -3.782 1.00 98.06 93 THR A CA 1
ATOM 673 C C . THR A 1 93 ? 0.946 -12.350 -4.949 1.00 98.06 93 THR A C 1
ATOM 675 O O . THR A 1 93 ? 2.070 -11.880 -5.129 1.00 98.06 93 THR A O 1
ATOM 678 N N . ALA A 1 94 ? 0.423 -13.252 -5.779 1.00 94.19 94 ALA A N 1
ATOM 679 C CA . ALA A 1 94 ? 1.124 -13.749 -6.965 1.00 94.19 94 ALA A CA 1
ATOM 680 C C . ALA A 1 94 ? 1.214 -12.740 -8.135 1.00 94.19 94 ALA A C 1
ATOM 682 O O . ALA A 1 94 ? 1.752 -13.079 -9.187 1.00 94.19 94 ALA A O 1
ATOM 683 N N . GLY A 1 95 ? 0.675 -11.523 -8.006 1.00 95.81 95 GLY A N 1
ATO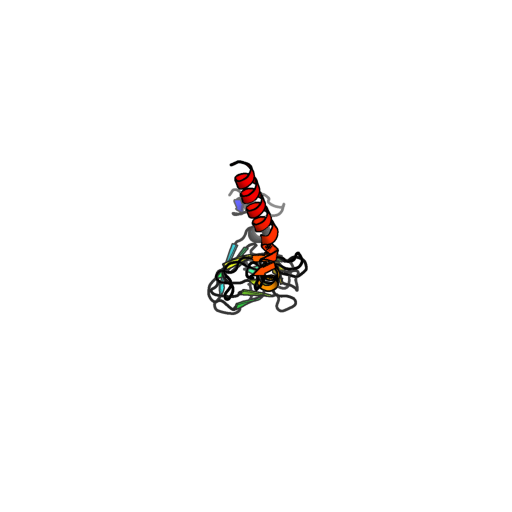M 684 C CA . GLY A 1 95 ? 0.643 -10.555 -9.104 1.00 95.81 95 GLY A CA 1
ATOM 685 C C . GLY A 1 95 ? 0.346 -9.130 -8.655 1.00 95.81 95 GLY A C 1
ATOM 686 O O . GLY A 1 95 ? 0.514 -8.773 -7.492 1.00 95.81 95 GLY A O 1
ATOM 687 N N . THR A 1 96 ? -0.073 -8.291 -9.598 1.00 96.00 96 THR A N 1
ATOM 688 C CA . THR A 1 96 ? -0.340 -6.873 -9.330 1.00 96.00 96 THR A CA 1
ATOM 689 C C . THR A 1 96 ? -1.535 -6.697 -8.396 1.00 96.00 96 THR A C 1
ATOM 691 O O . THR A 1 96 ? -2.568 -7.339 -8.572 1.00 96.00 96 THR A O 1
ATOM 694 N N . LEU A 1 97 ? -1.405 -5.799 -7.428 1.00 97.62 97 LEU A N 1
ATOM 695 C CA . LEU A 1 97 ? -2.461 -5.367 -6.525 1.00 97.62 97 LEU A CA 1
ATOM 696 C C . LEU A 1 97 ? -2.846 -3.924 -6.857 1.00 97.62 97 LEU A C 1
ATOM 698 O O . LEU A 1 97 ? -1.980 -3.051 -6.947 1.00 97.62 97 LEU A O 1
ATOM 702 N N . THR A 1 98 ? -4.143 -3.663 -6.991 1.00 97.69 98 THR A N 1
ATOM 703 C CA . THR A 1 98 ? -4.673 -2.308 -7.180 1.00 97.69 98 THR A CA 1
ATOM 704 C C . THR A 1 98 ? -5.494 -1.895 -5.969 1.00 97.69 98 THR A C 1
ATOM 706 O O . THR A 1 98 ? -6.425 -2.595 -5.583 1.00 97.69 98 THR A O 1
ATOM 709 N N . LEU A 1 99 ? -5.168 -0.747 -5.380 1.00 98.06 99 LEU A N 1
ATOM 710 C CA . LEU A 1 99 ? -5.898 -0.150 -4.266 1.00 98.06 99 LEU A CA 1
ATOM 711 C C . LEU A 1 99 ? -6.627 1.106 -4.740 1.00 98.06 99 LEU A C 1
ATOM 713 O O . LEU A 1 99 ? -6.014 1.997 -5.328 1.00 98.06 99 LEU A O 1
ATOM 717 N N . THR A 1 100 ? -7.925 1.196 -4.470 1.00 98.38 100 THR A N 1
ATOM 718 C CA . THR A 1 100 ? -8.774 2.309 -4.922 1.00 98.38 100 THR A CA 1
ATOM 719 C C . THR A 1 100 ? -9.860 2.623 -3.898 1.00 98.38 100 THR A C 1
ATOM 721 O O . THR A 1 100 ? -10.196 1.777 -3.082 1.00 98.38 100 THR A O 1
ATOM 724 N N . THR A 1 101 ? -10.443 3.817 -3.942 1.00 97.75 101 THR A N 1
ATOM 725 C CA . THR A 1 101 ? -11.713 4.119 -3.255 1.00 97.75 101 THR A CA 1
ATOM 726 C C . THR A 1 101 ? -12.936 3.804 -4.130 1.00 97.75 101 THR A C 1
ATOM 728 O O . THR A 1 101 ? -14.069 4.008 -3.709 1.00 97.75 101 THR A O 1
ATOM 731 N N . GLY A 1 102 ? -12.722 3.345 -5.370 1.00 96.19 102 GLY A N 1
ATOM 732 C CA . GLY A 1 102 ? -13.738 3.310 -6.426 1.00 96.19 102 GLY A CA 1
ATOM 733 C C . GLY A 1 102 ? -13.848 4.626 -7.207 1.00 96.19 102 GLY A C 1
ATOM 734 O O . GLY A 1 102 ? -14.610 4.702 -8.168 1.00 96.19 102 GLY A O 1
ATOM 735 N N . ALA A 1 103 ? -13.076 5.647 -6.827 1.00 93.00 103 ALA A N 1
ATOM 736 C CA . ALA A 1 103 ? -12.963 6.927 -7.512 1.00 93.00 103 ALA A CA 1
ATOM 737 C C . ALA A 1 103 ? -11.494 7.386 -7.569 1.00 93.00 103 ALA A C 1
ATOM 739 O O . ALA A 1 103 ? -10.615 6.779 -6.957 1.00 93.00 103 ALA A O 1
ATOM 740 N N . GLY A 1 104 ? -11.241 8.476 -8.299 1.00 94.19 104 GLY A N 1
ATOM 741 C CA . GLY A 1 104 ? -9.940 9.145 -8.324 1.00 94.19 104 GLY A CA 1
ATOM 742 C C . GLY A 1 104 ? -8.784 8.272 -8.822 1.00 94.19 104 GLY A C 1
ATOM 743 O O . GLY A 1 104 ? -8.959 7.346 -9.615 1.00 94.19 104 GLY A O 1
ATOM 744 N N . GLN A 1 105 ? -7.576 8.613 -8.378 1.00 95.06 105 GLN A N 1
ATOM 745 C CA . GLN A 1 105 ? -6.363 7.849 -8.671 1.00 95.06 105 GLN A CA 1
ATOM 746 C C . GLN A 1 105 ? -6.288 6.573 -7.818 1.00 95.06 105 GLN A C 1
ATOM 748 O O . GLN A 1 105 ? -6.693 6.572 -6.656 1.00 95.06 105 GLN A O 1
ATOM 753 N N . ALA A 1 106 ? -5.725 5.503 -8.384 1.00 96.00 106 ALA A N 1
ATOM 754 C CA . ALA A 1 106 ? -5.497 4.233 -7.700 1.00 96.00 106 ALA A CA 1
ATOM 755 C C . ALA A 1 106 ? -3.998 3.968 -7.511 1.00 96.00 106 ALA A C 1
ATOM 757 O O . ALA A 1 106 ? -3.193 4.244 -8.404 1.00 96.00 106 ALA A O 1
ATOM 758 N N . ALA A 1 107 ? -3.633 3.366 -6.380 1.00 95.44 107 ALA A N 1
ATOM 759 C CA . ALA A 1 107 ? -2.272 2.904 -6.149 1.00 95.44 107 ALA A CA 1
ATOM 760 C C . ALA A 1 107 ? -2.111 1.496 -6.724 1.00 95.44 107 ALA A C 1
ATOM 762 O O . ALA A 1 107 ? -2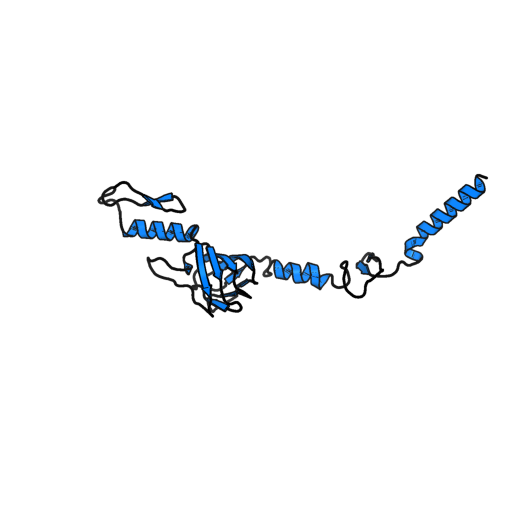.935 0.613 -6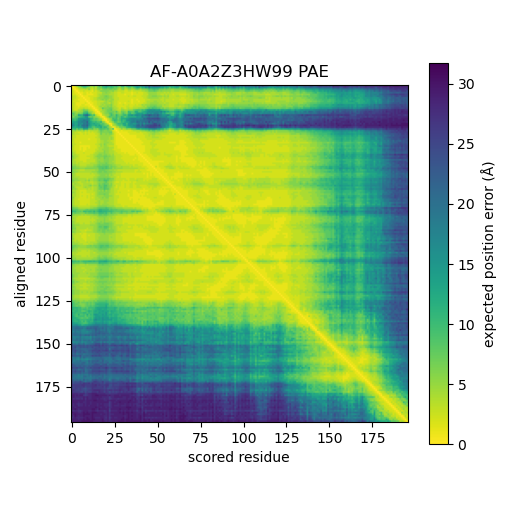.481 1.00 95.44 107 ALA A O 1
ATOM 763 N N . VAL A 1 108 ? -1.031 1.283 -7.471 1.00 94.50 108 VAL A N 1
ATOM 764 C CA . VAL A 1 108 ? -0.708 -0.004 -8.090 1.00 94.50 108 VAL A CA 1
ATOM 765 C C . VAL A 1 108 ? 0.608 -0.499 -7.510 1.00 94.50 108 VAL A C 1
ATOM 767 O O . VAL A 1 108 ? 1.611 0.210 -7.565 1.00 94.50 108 VAL A O 1
ATOM 770 N N . LEU A 1 109 ? 0.586 -1.707 -6.953 1.00 94.56 109 LEU A N 1
ATOM 771 C CA . LEU A 1 109 ? 1.740 -2.368 -6.357 1.00 94.56 109 LEU A CA 1
ATOM 772 C C . LEU A 1 109 ? 2.004 -3.681 -7.099 1.00 94.56 109 LEU A C 1
ATOM 774 O O . LEU A 1 109 ? 1.097 -4.496 -7.274 1.00 94.56 109 LEU A O 1
ATOM 778 N N . GLY A 1 110 ? 3.239 -3.901 -7.537 1.00 94.06 110 GLY A N 1
ATOM 779 C CA . GLY A 1 110 ? 3.686 -5.171 -8.100 1.00 94.06 110 GLY A CA 1
ATOM 780 C C . GLY A 1 110 ? 3.817 -6.263 -7.031 1.00 94.06 110 GLY A C 1
ATOM 781 O O . GLY A 1 110 ? 3.790 -5.966 -5.833 1.00 94.06 110 GLY A O 1
ATOM 782 N N . PRO A 1 111 ? 3.919 -7.541 -7.430 1.00 95.81 111 PRO A N 1
ATOM 783 C CA . PRO A 1 111 ? 4.149 -8.630 -6.485 1.00 95.81 111 PRO A CA 1
ATOM 784 C C . PRO A 1 111 ? 5.481 -8.423 -5.750 1.00 95.81 111 PRO A C 1
ATOM 786 O O . PRO A 1 111 ? 6.509 -8.180 -6.376 1.00 95.81 111 PRO A O 1
ATOM 789 N N . GLY A 1 112 ? 5.460 -8.525 -4.422 1.00 95.06 112 GLY A N 1
ATOM 790 C CA . GLY A 1 112 ? 6.615 -8.284 -3.554 1.00 95.06 112 GLY A CA 1
ATOM 791 C C . GLY A 1 112 ? 6.811 -6.825 -3.133 1.00 95.06 112 GLY A C 1
ATOM 792 O O . GLY A 1 112 ? 7.590 -6.580 -2.212 1.00 95.06 112 GLY A O 1
ATOM 793 N N . ASP A 1 113 ? 6.098 -5.868 -3.737 1.00 94.38 113 ASP A N 1
ATOM 794 C CA . ASP A 1 113 ? 6.211 -4.460 -3.353 1.00 94.38 113 ASP A CA 1
ATOM 795 C C . ASP A 1 113 ? 5.695 -4.240 -1.925 1.00 94.38 113 ASP A C 1
ATOM 797 O O . ASP A 1 113 ? 4.639 -4.742 -1.522 1.00 94.38 113 ASP A O 1
ATOM 801 N N . ALA A 1 114 ? 6.437 -3.434 -1.167 1.00 95.00 114 ALA A N 1
ATOM 802 C CA . ALA A 1 114 ? 6.069 -2.998 0.168 1.00 95.00 114 ALA A CA 1
ATOM 803 C C . ALA A 1 114 ? 6.372 -1.508 0.338 1.00 95.00 114 ALA A C 1
ATOM 805 O O . ALA A 1 114 ? 7.440 -1.037 -0.056 1.00 95.00 114 ALA A O 1
ATOM 806 N N . GLY A 1 115 ? 5.451 -0.758 0.935 1.00 94.38 115 GLY A N 1
ATOM 807 C CA . GLY A 1 115 ? 5.669 0.662 1.178 1.00 94.38 115 GLY A CA 1
ATOM 808 C C . GLY A 1 115 ? 4.424 1.433 1.605 1.00 94.38 115 GLY A C 1
ATOM 809 O O . GLY A 1 115 ? 3.336 0.861 1.722 1.00 94.38 115 GLY A O 1
ATOM 810 N N . PRO A 1 116 ? 4.578 2.747 1.834 1.00 95.44 116 PRO A N 1
ATOM 811 C CA . PRO A 1 116 ? 3.487 3.585 2.293 1.00 95.44 116 PRO A CA 1
ATOM 812 C C . PRO A 1 116 ? 2.484 3.852 1.167 1.00 95.44 116 PRO A C 1
ATOM 814 O O . PRO A 1 116 ? 2.851 4.168 0.031 1.00 95.44 116 PRO A O 1
ATOM 817 N N . VAL A 1 117 ? 1.205 3.791 1.523 1.00 96.75 117 VAL A N 1
ATOM 818 C CA . VAL A 1 117 ? 0.060 4.138 0.682 1.00 96.75 117 VAL A CA 1
ATOM 819 C C . VAL A 1 117 ? -0.818 5.116 1.450 1.00 96.75 117 VAL A C 1
ATOM 821 O O . VAL A 1 117 ? -1.127 4.913 2.620 1.00 96.75 117 VAL A O 1
ATOM 824 N N . THR A 1 118 ? -1.231 6.199 0.804 1.00 96.31 118 THR A N 1
ATOM 825 C CA . THR A 1 118 ? -2.087 7.222 1.412 1.00 96.31 118 THR A CA 1
ATOM 826 C C . THR A 1 118 ? -3.384 7.343 0.629 1.00 96.31 118 THR A C 1
ATOM 828 O O . THR A 1 118 ? -3.368 7.410 -0.594 1.00 96.31 118 THR A O 1
ATOM 831 N N . CYS A 1 119 ? -4.501 7.376 1.343 1.00 97.00 119 CYS A N 1
ATOM 832 C CA . CYS A 1 119 ? -5.821 7.721 0.847 1.00 97.00 119 CYS A CA 1
ATOM 833 C C . CYS A 1 119 ? -6.173 9.125 1.354 1.00 97.00 119 CYS A C 1
ATOM 835 O O . CYS A 1 119 ? -6.076 9.374 2.557 1.00 97.00 119 CYS A O 1
ATOM 837 N N . ASP A 1 120 ? -6.585 10.038 0.476 1.00 96.00 120 ASP A N 1
ATOM 838 C CA . ASP A 1 120 ? -7.076 11.376 0.863 1.00 96.00 120 ASP A CA 1
ATOM 839 C C . ASP A 1 120 ? -8.614 11.435 1.003 1.00 96.00 120 ASP A C 1
ATOM 841 O O . ASP A 1 120 ? -9.179 12.489 1.284 1.00 96.00 120 ASP A O 1
ATOM 845 N N . GLY A 1 121 ? -9.285 10.289 0.846 1.00 96.12 121 GLY A N 1
ATOM 846 C CA . GLY A 1 121 ? -10.741 10.154 0.778 1.00 96.12 121 GLY A CA 1
ATOM 847 C C . GLY A 1 121 ? -11.275 9.981 -0.646 1.00 96.12 121 GLY A C 1
ATOM 848 O O . GLY A 1 121 ? -12.386 9.485 -0.815 1.00 96.12 121 GLY A O 1
ATOM 849 N N . VAL A 1 122 ? -10.479 10.306 -1.668 1.00 96.81 122 VAL A N 1
ATOM 850 C CA . VAL A 1 122 ? -10.811 10.114 -3.087 1.00 96.81 122 VAL A CA 1
ATOM 851 C C . VAL A 1 122 ? -9.683 9.372 -3.796 1.00 96.81 122 VAL A C 1
ATOM 853 O O . VAL A 1 122 ? -9.899 8.297 -4.343 1.00 96.81 122 VAL A O 1
ATOM 856 N N . ASN A 1 123 ? -8.469 9.906 -3.761 1.00 96.69 123 ASN A N 1
ATOM 857 C CA . ASN A 1 123 ? -7.290 9.334 -4.388 1.00 96.69 123 ASN A CA 1
ATOM 858 C C . ASN A 1 123 ? -6.567 8.384 -3.437 1.00 96.69 123 ASN A C 1
ATOM 860 O O . ASN A 1 123 ? -6.398 8.676 -2.252 1.00 96.69 123 ASN A O 1
ATOM 864 N N . VAL A 1 124 ? -6.059 7.288 -3.994 1.00 97.19 124 VAL A N 1
ATOM 865 C CA . VAL A 1 124 ? -5.145 6.361 -3.330 1.00 97.19 124 VAL A CA 1
ATOM 866 C C . VAL A 1 124 ? -3.795 6.447 -4.024 1.00 97.19 124 VAL A C 1
ATOM 868 O O . VAL A 1 124 ? -3.670 6.157 -5.211 1.00 97.19 124 VAL A O 1
ATOM 871 N N . LEU A 1 125 ? -2.779 6.867 -3.281 1.00 95.06 125 LEU A N 1
ATOM 872 C CA . LEU A 1 125 ? -1.463 7.209 -3.800 1.00 95.06 125 LEU A CA 1
ATOM 873 C C . LEU A 1 125 ? -0.397 6.368 -3.098 1.00 95.06 125 LEU A C 1
ATOM 875 O O . LEU A 1 125 ? -0.339 6.326 -1.869 1.00 95.06 125 LEU A O 1
ATOM 879 N N . GLY A 1 126 ? 0.468 5.718 -3.874 1.00 93.25 126 GLY A N 1
ATOM 880 C CA . GLY A 1 126 ? 1.721 5.165 -3.355 1.00 93.25 126 GLY A CA 1
ATOM 881 C C . GLY A 1 126 ? 2.774 6.259 -3.136 1.00 93.25 126 GLY A C 1
ATOM 882 O O . GLY A 1 126 ? 2.539 7.436 -3.418 1.00 93.25 126 GLY A O 1
ATOM 883 N N . ALA A 1 127 ? 3.966 5.874 -2.678 1.00 88.19 127 ALA A N 1
ATOM 884 C CA . ALA A 1 127 ? 5.108 6.786 -2.605 1.00 88.19 127 ALA A CA 1
ATOM 885 C C . ALA A 1 127 ? 5.470 7.343 -3.997 1.00 88.19 127 ALA A C 1
ATOM 887 O O . ALA A 1 127 ? 5.845 6.598 -4.907 1.00 88.19 127 ALA A O 1
ATOM 888 N N . GLN A 1 128 ? 5.375 8.663 -4.154 1.00 88.50 128 GLN A N 1
ATOM 889 C CA . GLN A 1 128 ? 5.622 9.348 -5.421 1.00 88.50 128 GLN A CA 1
ATOM 890 C C . GLN A 1 128 ? 6.172 10.761 -5.215 1.00 88.50 128 GLN A C 1
ATOM 892 O O . GLN A 1 128 ? 5.897 11.403 -4.202 1.00 88.50 128 GLN A O 1
ATOM 897 N N . ILE A 1 129 ? 6.922 11.256 -6.200 1.00 85.12 129 ILE A N 1
ATOM 898 C CA . ILE A 1 129 ? 7.459 12.624 -6.247 1.00 85.12 129 ILE A CA 1
ATOM 899 C C . ILE A 1 129 ? 7.097 13.212 -7.612 1.00 85.12 129 ILE A C 1
ATOM 901 O O . ILE A 1 129 ? 7.277 12.559 -8.638 1.00 85.12 129 ILE A O 1
ATOM 905 N N . GLY A 1 130 ? 6.529 14.422 -7.634 1.00 85.19 130 GLY A N 1
ATOM 906 C CA . GLY A 1 130 ? 6.092 15.064 -8.882 1.00 85.19 130 GLY A CA 1
ATOM 907 C C . GLY A 1 130 ? 5.042 14.259 -9.665 1.00 85.19 130 GLY A C 1
ATOM 908 O O . GLY A 1 130 ? 5.024 14.311 -10.891 1.00 85.19 130 GLY A O 1
ATOM 909 N N . GLY A 1 131 ? 4.214 13.465 -8.971 1.00 83.44 131 GLY A N 1
ATOM 910 C CA . GLY A 1 131 ? 3.174 12.623 -9.581 1.00 83.44 131 GLY A CA 1
ATOM 911 C C . GLY A 1 131 ? 3.685 11.349 -10.266 1.00 83.44 131 GLY A C 1
ATOM 912 O O . GLY A 1 131 ? 2.927 10.697 -10.977 1.00 83.44 131 GLY A O 1
ATOM 913 N N . ARG A 1 132 ? 4.962 10.987 -10.084 1.00 82.81 132 ARG A N 1
ATOM 914 C CA . ARG A 1 132 ? 5.538 9.734 -10.590 1.00 82.81 132 ARG A CA 1
ATOM 915 C C . ARG A 1 132 ? 5.957 8.843 -9.432 1.00 82.81 132 ARG A C 1
ATOM 917 O O . ARG A 1 132 ? 6.622 9.308 -8.502 1.00 82.81 132 ARG A O 1
ATOM 924 N N . SER A 1 133 ? 5.619 7.556 -9.503 1.00 84.12 133 SER A N 1
ATOM 925 C CA . SER A 1 133 ? 6.184 6.575 -8.575 1.00 84.12 133 SER A CA 1
ATOM 926 C C . SER A 1 133 ? 7.699 6.481 -8.775 1.00 84.12 133 SER A C 1
ATOM 928 O O . SER A 1 133 ? 8.204 6.692 -9.883 1.00 84.12 133 SER A O 1
ATOM 930 N N . LEU A 1 134 ? 8.438 6.142 -7.716 1.00 80.25 134 LEU A N 1
ATOM 931 C CA . LEU A 1 134 ? 9.889 5.950 -7.819 1.00 80.25 134 LEU A CA 1
ATOM 932 C C . LEU A 1 134 ? 10.232 4.881 -8.867 1.00 80.25 134 LEU A C 1
ATOM 934 O O . LEU A 1 134 ? 11.146 5.073 -9.664 1.00 80.25 134 LEU A O 1
ATOM 938 N N . LYS A 1 135 ? 9.444 3.799 -8.920 1.00 80.81 135 LYS A N 1
ATOM 939 C CA . LYS A 1 135 ? 9.583 2.755 -9.937 1.00 80.81 135 LYS A CA 1
ATOM 940 C C . LYS A 1 135 ? 9.439 3.322 -11.352 1.00 80.81 135 LYS A C 1
ATOM 942 O O . LYS A 1 135 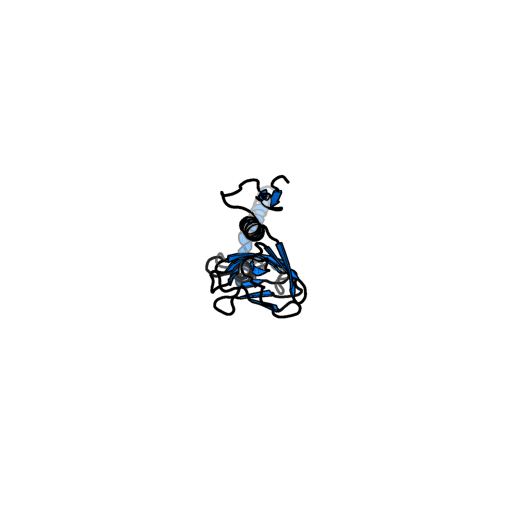? 10.306 3.085 -12.183 1.00 80.81 135 LYS A O 1
ATOM 947 N N . ALA A 1 136 ? 8.394 4.111 -11.612 1.00 82.19 136 ALA A N 1
ATOM 948 C CA . ALA A 1 136 ? 8.177 4.718 -12.924 1.00 82.19 136 ALA A CA 1
ATOM 949 C C . ALA A 1 136 ? 9.307 5.686 -13.305 1.00 82.19 136 ALA A C 1
ATOM 951 O O . ALA A 1 136 ? 9.701 5.744 -14.467 1.00 82.19 136 ALA A O 1
ATOM 952 N N . TYR A 1 137 ? 9.853 6.429 -12.337 1.00 82.12 137 TYR A N 1
ATOM 953 C CA . TYR A 1 137 ? 11.019 7.278 -12.571 1.00 82.12 137 TYR A CA 1
ATOM 954 C C . TYR A 1 137 ? 12.257 6.456 -12.952 1.00 82.12 137 TYR A C 1
ATOM 956 O O . TYR A 1 137 ? 12.911 6.781 -13.940 1.00 82.12 137 TYR A O 1
ATOM 964 N N . VAL A 1 138 ? 12.556 5.380 -12.215 1.00 83.94 138 VAL A N 1
ATOM 965 C CA . VAL A 1 138 ? 13.688 4.484 -12.502 1.00 83.94 138 VAL A CA 1
ATOM 966 C C . VAL A 1 138 ? 13.523 3.817 -13.867 1.00 83.94 138 VAL A C 1
ATOM 968 O O . VAL A 1 138 ? 14.426 3.904 -14.693 1.00 83.94 138 VAL A O 1
ATOM 971 N N . ASP A 1 139 ? 12.364 3.225 -14.151 1.00 83.62 139 ASP A N 1
ATOM 972 C CA . ASP A 1 139 ? 12.098 2.574 -15.438 1.00 83.62 139 ASP A CA 1
ATOM 973 C C . ASP A 1 139 ? 12.253 3.563 -16.607 1.00 83.62 139 ASP A C 1
ATOM 975 O O . ASP A 1 139 ? 12.883 3.247 -17.618 1.00 83.62 139 ASP A O 1
ATOM 979 N N . ALA A 1 140 ? 11.738 4.788 -16.457 1.00 81.88 140 ALA A N 1
ATOM 980 C CA . ALA A 1 140 ? 11.797 5.800 -17.505 1.00 81.88 140 ALA A CA 1
ATOM 981 C C . ALA A 1 140 ? 13.196 6.408 -17.692 1.00 81.88 140 ALA A C 1
ATOM 983 O O . ALA A 1 140 ? 13.617 6.627 -18.824 1.00 81.88 140 ALA A O 1
ATOM 984 N N . GLN A 1 141 ? 13.898 6.748 -16.609 1.00 77.44 141 GLN A N 1
ATOM 985 C CA . GLN A 1 141 ? 15.147 7.518 -16.681 1.00 77.44 141 GLN A CA 1
ATOM 986 C C . GLN A 1 141 ? 16.399 6.644 -16.638 1.00 77.44 141 GLN A C 1
ATOM 988 O O . GLN A 1 141 ? 17.349 6.928 -17.362 1.00 77.44 141 GLN A O 1
ATOM 993 N N . ALA A 1 142 ? 16.415 5.594 -15.815 1.00 73.69 142 ALA A N 1
ATOM 994 C CA . ALA A 1 142 ? 17.583 4.728 -15.684 1.00 73.69 142 ALA A CA 1
ATOM 995 C C . ALA A 1 142 ? 17.669 3.712 -16.828 1.00 73.69 142 ALA A C 1
ATOM 997 O O . ALA A 1 142 ? 18.760 3.458 -17.326 1.00 73.69 142 ALA A O 1
ATOM 998 N N . TRP A 1 143 ? 16.532 3.160 -17.266 1.00 73.56 143 TRP A N 1
ATOM 999 C CA . TRP A 1 143 ? 16.517 2.084 -18.261 1.00 73.56 143 TRP A CA 1
ATOM 1000 C C . TRP A 1 143 ? 16.085 2.553 -19.651 1.00 73.56 143 TRP A C 1
ATOM 1002 O O . TRP A 1 143 ? 16.848 2.398 -20.603 1.00 73.56 143 TRP A O 1
ATOM 1012 N N . ALA A 1 144 ? 14.898 3.153 -19.792 1.00 77.81 144 ALA A N 1
ATOM 1013 C CA . ALA A 1 144 ? 14.386 3.546 -21.108 1.00 77.81 144 ALA A CA 1
ATOM 1014 C C . ALA A 1 144 ? 15.168 4.721 -21.721 1.00 77.81 144 ALA A C 1
ATOM 1016 O O . ALA A 1 144 ? 15.550 4.665 -22.887 1.00 77.81 144 ALA A O 1
ATOM 1017 N N . GLY A 1 145 ? 15.468 5.757 -20.930 1.00 76.56 145 GLY A N 1
ATOM 1018 C CA . GLY A 1 145 ? 16.226 6.930 -21.380 1.00 76.56 145 GLY A CA 1
ATOM 1019 C C . GLY A 1 145 ? 17.697 6.662 -21.721 1.00 76.56 145 GLY A C 1
ATOM 1020 O O . GLY A 1 145 ? 18.330 7.513 -22.336 1.00 76.56 145 GLY A O 1
ATOM 1021 N N . GLN A 1 146 ? 18.235 5.500 -21.337 1.00 74.00 146 GLN A N 1
ATOM 1022 C CA . GLN A 1 146 ? 19.623 5.088 -21.593 1.00 74.00 146 GLN A CA 1
ATOM 1023 C C . GLN A 1 146 ? 19.708 3.783 -22.396 1.00 74.00 146 GLN A C 1
ATOM 1025 O O . GLN A 1 146 ? 20.746 3.117 -22.420 1.00 74.00 146 GLN A O 1
ATOM 1030 N N . SER A 1 147 ? 18.614 3.392 -23.055 1.00 75.75 147 SER A N 1
ATOM 1031 C CA . SER A 1 147 ? 18.619 2.247 -23.961 1.00 75.75 147 SER A CA 1
ATOM 1032 C C . SER A 1 147 ? 19.658 2.461 -25.068 1.00 75.75 147 SER A C 1
ATOM 1034 O O . SER A 1 147 ? 19.711 3.524 -25.679 1.00 75.75 147 SER A O 1
ATOM 1036 N N . GLY A 1 148 ? 20.521 1.473 -25.285 1.00 76.94 148 GLY A N 1
ATOM 1037 C CA . GLY A 1 148 ? 21.662 1.536 -26.197 1.00 76.94 148 GLY A CA 1
ATOM 1038 C C . GLY A 1 148 ? 22.963 2.056 -25.578 1.00 76.94 148 GLY A C 1
ATOM 1039 O O . GLY A 1 148 ? 23.992 1.965 -26.235 1.00 76.94 148 GLY A O 1
ATOM 1040 N N . ASN A 1 149 ? 22.960 2.563 -24.340 1.00 80.25 149 ASN A N 1
ATOM 1041 C CA . ASN A 1 149 ? 24.137 3.194 -23.721 1.00 80.25 149 ASN A CA 1
ATOM 1042 C C . ASN A 1 149 ? 24.626 2.477 -22.457 1.00 80.25 149 ASN A C 1
ATOM 1044 O O . ASN A 1 149 ? 25.627 2.878 -21.861 1.00 80.25 149 ASN A O 1
ATOM 1048 N N . LEU A 1 150 ? 23.930 1.421 -22.032 1.00 83.38 150 LEU A N 1
ATOM 1049 C CA . LEU A 1 150 ? 24.268 0.670 -20.826 1.00 83.38 150 LEU A CA 1
ATOM 1050 C C . LEU A 1 150 ? 25.109 -0.569 -21.172 1.00 83.38 150 LEU A C 1
ATOM 1052 O O . LEU A 1 150 ? 24.920 -1.158 -22.240 1.00 83.38 150 LEU A O 1
ATOM 1056 N N . PRO A 1 151 ? 26.029 -0.995 -20.287 1.00 80.06 151 PRO A N 1
ATOM 1057 C CA . PRO A 1 151 ? 26.777 -2.235 -20.473 1.00 80.06 151 PRO A CA 1
ATOM 1058 C C . PRO A 1 151 ? 25.862 -3.462 -20.557 1.00 80.06 151 PRO A C 1
ATOM 1060 O O . PRO A 1 151 ? 24.873 -3.555 -19.832 1.00 80.06 151 PRO A O 1
ATOM 1063 N N . GLY A 1 152 ? 26.224 -4.430 -21.406 1.00 76.56 152 GLY A N 1
ATOM 1064 C CA . GLY A 1 152 ? 25.548 -5.732 -21.477 1.00 76.56 152 GLY A CA 1
ATOM 1065 C C . GLY A 1 152 ? 24.245 -5.765 -22.284 1.00 76.56 152 GLY A C 1
ATOM 1066 O O . GLY A 1 152 ? 23.488 -6.724 -22.159 1.00 76.56 152 GLY A O 1
ATOM 1067 N N . GLN A 1 153 ? 23.972 -4.748 -23.103 1.00 78.62 153 GLN A N 1
ATOM 1068 C CA . GLN A 1 153 ? 22.830 -4.736 -24.022 1.00 78.62 153 GLN A CA 1
ATOM 1069 C C . GLN A 1 153 ? 23.156 -5.452 -25.347 1.00 78.62 153 GLN A C 1
ATOM 1071 O O . GLN A 1 153 ? 24.304 -5.470 -25.801 1.00 78.62 153 GLN A O 1
ATOM 1076 N N . GLU A 1 154 ? 22.142 -6.068 -25.957 1.00 80.56 154 GLU A N 1
ATOM 1077 C CA . GLU A 1 154 ? 22.265 -6.790 -27.228 1.00 80.56 154 GLU A CA 1
ATOM 1078 C C . GLU A 1 154 ? 22.751 -5.857 -28.356 1.00 80.56 154 GLU A C 1
ATOM 1080 O O . GLU A 1 154 ? 22.373 -4.689 -28.417 1.00 80.56 154 GLU A O 1
ATOM 1085 N N . GLY A 1 155 ? 23.619 -6.357 -29.244 1.00 81.00 155 GLY A N 1
ATOM 1086 C CA . GLY A 1 155 ? 24.128 -5.598 -30.398 1.00 81.00 155 GLY A CA 1
ATOM 1087 C C . GLY A 1 155 ? 25.402 -4.767 -30.170 1.00 81.00 155 GLY A C 1
ATOM 1088 O O . GLY A 1 155 ? 25.924 -4.218 -31.135 1.00 81.00 155 GLY A O 1
ATOM 1089 N N . ALA A 1 156 ? 25.950 -4.715 -28.949 1.00 83.25 156 ALA A N 1
ATOM 1090 C CA . ALA A 1 156 ? 27.164 -3.945 -28.619 1.00 83.25 156 ALA A CA 1
ATOM 1091 C C . ALA A 1 156 ? 28.391 -4.808 -28.241 1.00 83.25 156 ALA A C 1
ATOM 1093 O O . ALA A 1 156 ? 29.351 -4.317 -27.643 1.00 83.25 156 ALA A O 1
ATOM 1094 N N . ALA A 1 157 ? 28.374 -6.107 -28.559 1.00 86.88 157 ALA A N 1
ATOM 1095 C CA . ALA A 1 157 ? 29.443 -7.029 -28.175 1.00 86.88 157 ALA A CA 1
ATOM 1096 C C . ALA A 1 157 ? 30.811 -6.592 -28.735 1.00 86.88 157 ALA A C 1
ATOM 1098 O O . ALA A 1 157 ? 30.971 -6.393 -29.938 1.00 86.88 157 ALA A O 1
ATOM 1099 N N . GLY A 1 158 ? 31.805 -6.462 -27.851 1.00 84.94 158 GLY A N 1
ATOM 1100 C CA . GLY A 1 158 ? 33.180 -6.098 -28.212 1.00 84.94 158 GLY A CA 1
ATOM 1101 C C . GLY A 1 158 ? 33.412 -4.612 -28.504 1.00 84.94 158 GLY A C 1
ATOM 1102 O O . GLY A 1 158 ? 34.546 -4.231 -28.790 1.00 84.94 158 GLY A O 1
ATOM 1103 N N . LEU A 1 159 ? 32.382 -3.765 -28.412 1.00 87.69 159 LEU A N 1
ATOM 1104 C CA . LEU A 1 159 ? 32.529 -2.321 -28.575 1.00 87.69 159 LEU A CA 1
ATOM 1105 C C . LEU A 1 159 ? 32.818 -1.647 -27.223 1.00 87.69 159 LEU A C 1
ATOM 1107 O O . LEU A 1 159 ? 32.225 -2.031 -26.215 1.00 87.69 159 LEU A O 1
ATOM 1111 N N . PRO A 1 160 ? 33.702 -0.636 -27.170 1.00 87.94 160 PRO A N 1
ATOM 1112 C CA . PRO A 1 160 ? 33.825 0.241 -26.014 1.00 87.94 160 PRO A CA 1
ATOM 1113 C C . PRO A 1 160 ? 32.744 1.328 -26.012 1.00 87.94 160 PRO A C 1
ATOM 1115 O O . PRO A 1 160 ? 32.192 1.699 -27.053 1.00 87.94 160 PRO A O 1
ATOM 1118 N N . LEU A 1 161 ? 32.458 1.860 -24.823 1.00 88.94 161 LEU A N 1
ATOM 1119 C CA . LEU A 1 161 ? 31.583 3.015 -24.670 1.00 88.94 161 LEU A CA 1
ATOM 1120 C C . LEU A 1 161 ? 32.387 4.270 -25.003 1.00 88.94 161 LEU A C 1
ATOM 1122 O O . LEU A 1 161 ? 33.404 4.545 -24.364 1.00 88.94 161 LEU A O 1
ATOM 1126 N N . VAL A 1 162 ? 31.931 5.033 -25.989 1.00 86.44 162 VAL A N 1
ATOM 1127 C CA . VAL A 1 162 ? 32.535 6.308 -26.385 1.00 86.44 162 VAL A CA 1
ATOM 1128 C C . VAL A 1 162 ? 31.557 7.452 -26.134 1.00 86.44 162 VAL A C 1
ATOM 1130 O O . VAL A 1 162 ? 30.348 7.244 -26.078 1.00 86.44 162 VAL A O 1
ATOM 1133 N N . SER A 1 163 ? 32.071 8.671 -25.986 1.00 84.44 163 SER A N 1
ATOM 1134 C CA . SER A 1 163 ? 31.266 9.888 -25.844 1.00 84.44 163 SER A CA 1
ATOM 1135 C C . SER A 1 163 ? 31.831 10.983 -26.742 1.00 84.44 163 SER A C 1
ATOM 1137 O O . SER A 1 163 ? 33.046 11.161 -26.808 1.00 84.44 163 SER A O 1
ATOM 1139 N N . ASP A 1 164 ? 30.952 11.716 -27.423 1.00 81.31 164 ASP A N 1
ATOM 1140 C CA . ASP A 1 164 ? 31.285 12.911 -28.212 1.00 81.31 164 ASP A CA 1
ATOM 1141 C C . ASP A 1 164 ? 31.052 14.220 -27.433 1.00 81.31 164 ASP A C 1
ATOM 1143 O O . ASP A 1 164 ? 31.056 15.309 -28.004 1.00 81.31 164 ASP A O 1
ATOM 1147 N N . GLY A 1 165 ? 30.847 14.119 -26.114 1.00 81.31 165 GLY A N 1
ATOM 1148 C CA . GLY A 1 165 ? 30.529 15.255 -25.251 1.00 81.31 165 GLY A CA 1
ATOM 1149 C C . GLY A 1 165 ? 29.057 15.675 -25.289 1.00 81.31 165 GLY A C 1
ATOM 1150 O O . GLY A 1 165 ? 28.694 16.613 -24.583 1.00 81.31 165 GLY A O 1
ATOM 1151 N N . GLN A 1 166 ? 28.209 14.997 -26.071 1.00 82.19 166 GLN A N 1
ATOM 1152 C CA . GLN A 1 166 ? 26.755 15.183 -26.071 1.00 82.19 166 GLN A CA 1
ATOM 1153 C C . GLN A 1 166 ? 26.028 13.907 -25.644 1.00 82.19 166 GLN A C 1
ATOM 1155 O O . GLN A 1 166 ? 25.169 13.967 -24.765 1.00 82.19 166 GLN A O 1
ATOM 1160 N N . ALA A 1 167 ? 26.392 12.751 -26.208 1.00 79.25 167 ALA A N 1
ATOM 1161 C CA . ALA A 1 167 ? 25.781 11.476 -25.844 1.00 79.25 167 ALA A CA 1
ATOM 1162 C C . ALA A 1 167 ? 26.810 10.334 -25.769 1.00 79.25 167 ALA A C 1
ATOM 1164 O O . ALA A 1 167 ? 27.683 10.225 -26.637 1.00 79.25 167 ALA A O 1
ATOM 1165 N N . PRO A 1 168 ? 26.712 9.449 -24.759 1.00 86.75 168 PRO A N 1
ATOM 1166 C CA . PRO A 1 168 ? 27.430 8.183 -24.790 1.00 86.75 168 PRO A CA 1
ATOM 1167 C C . PRO A 1 168 ? 26.841 7.271 -25.880 1.00 86.75 168 PRO A C 1
ATOM 1169 O O . PRO A 1 168 ? 25.646 7.342 -26.155 1.00 86.75 168 PRO A O 1
ATOM 1172 N N . ARG A 1 169 ? 27.669 6.425 -26.504 1.00 87.50 169 ARG A N 1
ATOM 1173 C CA . ARG A 1 169 ? 27.250 5.368 -27.443 1.00 87.50 169 ARG A CA 1
ATOM 1174 C C . ARG A 1 169 ? 28.282 4.244 -27.521 1.00 87.50 169 ARG A C 1
ATOM 1176 O O . ARG A 1 169 ? 29.475 4.492 -27.358 1.00 87.50 169 ARG A O 1
ATOM 1183 N N . TRP A 1 170 ? 27.855 3.023 -27.833 1.00 90.31 170 TRP A N 1
ATOM 1184 C CA . TRP A 1 170 ? 28.774 1.925 -28.153 1.00 90.31 170 TRP A CA 1
ATOM 1185 C C . TRP A 1 170 ? 29.264 2.053 -29.595 1.00 90.31 170 TRP A C 1
ATOM 1187 O O . TRP A 1 170 ? 28.469 1.998 -30.532 1.00 90.31 170 TRP A O 1
ATOM 1197 N N . ALA A 1 171 ? 30.566 2.255 -29.788 1.00 88.62 171 ALA A N 1
ATOM 1198 C CA . ALA A 1 171 ? 31.146 2.406 -31.121 1.00 88.62 171 ALA A CA 1
ATOM 1199 C C . ALA A 1 171 ? 32.622 1.984 -31.135 1.00 88.62 171 ALA A C 1
ATOM 1201 O O . ALA A 1 171 ? 33.285 2.043 -30.098 1.00 88.62 171 ALA A O 1
ATOM 1202 N N . PRO A 1 172 ? 33.168 1.574 -32.295 1.00 86.25 172 PRO A N 1
ATOM 1203 C CA . PRO A 1 172 ? 34.589 1.273 -32.402 1.00 86.25 172 PRO A CA 1
ATOM 1204 C C . PRO A 1 172 ? 35.442 2.515 -32.111 1.00 86.25 172 PRO A C 1
ATOM 1206 O O . PRO A 1 172 ? 35.044 3.648 -32.396 1.00 86.25 172 PRO A O 1
ATOM 1209 N N . LEU A 1 173 ? 36.648 2.294 -31.584 1.00 82.12 173 LEU A N 1
ATOM 1210 C CA . LEU A 1 173 ? 37.642 3.357 -31.449 1.00 82.12 173 LEU A CA 1
ATOM 1211 C C . LEU A 1 173 ? 38.101 3.795 -32.841 1.00 82.12 173 LEU A C 1
ATOM 1213 O O . LEU A 1 173 ? 38.433 2.965 -33.687 1.00 82.12 173 LEU A O 1
ATOM 1217 N N . SER A 1 174 ? 38.127 5.104 -33.077 1.00 80.06 174 SER A N 1
ATOM 1218 C CA . SER A 1 174 ? 38.692 5.678 -34.295 1.00 80.06 174 SER A CA 1
ATOM 1219 C C . SER A 1 174 ? 40.160 6.050 -34.080 1.00 80.06 174 SER A C 1
ATOM 1221 O O . SER A 1 174 ? 40.572 6.357 -32.962 1.00 80.06 174 SER A O 1
ATOM 1223 N N . ALA A 1 175 ? 40.948 6.094 -35.158 1.00 74.19 175 ALA A N 1
ATOM 1224 C CA . ALA A 1 175 ? 42.343 6.548 -35.098 1.00 74.19 175 ALA A CA 1
ATOM 1225 C C . ALA A 1 175 ? 42.471 7.981 -34.539 1.00 74.19 175 ALA A C 1
ATOM 1227 O O . ALA A 1 175 ? 43.423 8.299 -33.835 1.00 74.19 175 ALA A O 1
ATOM 1228 N N . ALA A 1 176 ? 41.469 8.835 -34.780 1.00 73.62 176 ALA A N 1
ATOM 1229 C CA . ALA A 1 176 ? 41.413 10.178 -34.208 1.00 73.62 176 ALA A CA 1
ATOM 1230 C C . ALA A 1 176 ? 41.280 10.172 -32.673 1.00 73.62 176 ALA A C 1
ATOM 1232 O O . ALA A 1 176 ? 41.782 11.078 -32.018 1.00 73.62 176 ALA A O 1
ATOM 1233 N N . ALA A 1 177 ? 40.643 9.153 -32.088 1.00 70.88 177 ALA A N 1
ATOM 1234 C CA . ALA A 1 177 ? 40.496 9.035 -30.638 1.00 70.88 177 ALA A CA 1
ATOM 1235 C C . ALA A 1 177 ? 41.797 8.607 -29.929 1.00 70.88 177 ALA A C 1
ATOM 1237 O O . ALA A 1 177 ? 41.921 8.799 -28.722 1.00 70.88 177 ALA A O 1
ATOM 1238 N N . ILE A 1 178 ? 42.765 8.043 -30.663 1.00 73.44 178 ILE A N 1
ATOM 1239 C CA . ILE A 1 178 ? 44.047 7.548 -30.131 1.00 73.44 178 ILE A CA 1
ATOM 1240 C C . ILE A 1 178 ? 45.268 8.260 -30.732 1.00 73.44 178 ILE A C 1
ATOM 1242 O O . ILE A 1 178 ? 46.401 7.873 -30.460 1.00 73.44 178 ILE A O 1
ATOM 1246 N N . SER A 1 179 ? 45.077 9.340 -31.494 1.00 72.50 179 SER A N 1
ATOM 1247 C CA . SER A 1 179 ? 46.17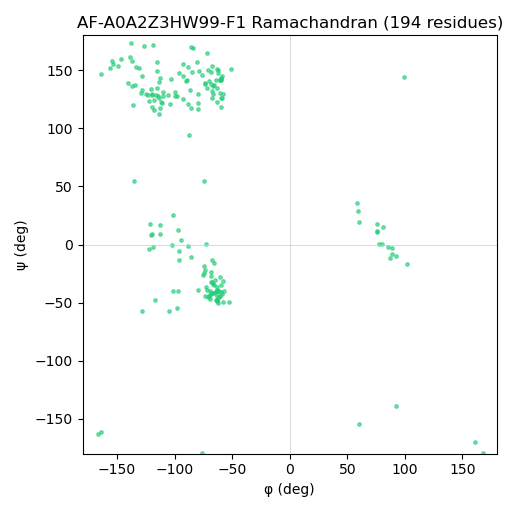4 10.024 -32.193 1.00 72.50 179 SER A CA 1
ATOM 1248 C C . SER A 1 179 ? 47.257 10.567 -31.254 1.00 72.50 179 SER A C 1
ATOM 1250 O O . SER A 1 179 ? 48.421 10.678 -31.634 1.00 72.50 179 SER A O 1
ATOM 1252 N N . ASP A 1 180 ? 46.896 10.898 -30.012 1.00 72.44 180 ASP A N 1
ATOM 1253 C CA . ASP A 1 180 ? 47.856 11.332 -28.994 1.00 72.44 180 ASP A CA 1
ATOM 1254 C C . ASP A 1 180 ? 48.685 10.173 -28.424 1.00 72.44 180 ASP A C 1
ATOM 1256 O O . ASP A 1 180 ? 49.822 10.387 -27.996 1.00 72.44 180 ASP A O 1
ATOM 1260 N N . PHE A 1 181 ? 48.162 8.944 -28.455 1.00 66.38 181 PHE A N 1
ATOM 1261 C CA . PHE A 1 181 ? 48.936 7.746 -28.135 1.00 66.38 181 PHE A CA 1
ATOM 1262 C C . PHE A 1 181 ? 49.984 7.485 -29.221 1.00 66.38 181 PHE A C 1
ATOM 1264 O O . PHE A 1 181 ? 51.162 7.336 -28.898 1.00 66.38 181 PHE A O 1
ATOM 1271 N N . ASP A 1 182 ? 49.591 7.553 -30.496 1.00 66.31 182 ASP A N 1
ATOM 1272 C CA . ASP A 1 182 ? 50.510 7.375 -31.627 1.00 66.31 182 ASP A CA 1
ATOM 1273 C C . ASP A 1 182 ? 51.619 8.437 -31.636 1.00 66.31 182 ASP A C 1
ATOM 1275 O O . ASP A 1 182 ? 52.790 8.123 -31.849 1.00 66.31 182 ASP A O 1
ATOM 1279 N N . ARG A 1 183 ? 51.292 9.696 -31.309 1.00 63.38 183 ARG A N 1
ATOM 1280 C CA . ARG A 1 183 ? 52.292 10.767 -31.148 1.00 63.38 183 ARG A CA 1
ATOM 1281 C C . ARG A 1 183 ? 53.271 10.498 -30.012 1.00 63.38 183 ARG A C 1
ATOM 1283 O O . ARG A 1 183 ? 54.460 10.760 -30.168 1.00 63.38 183 ARG A O 1
ATOM 1290 N N . ARG A 1 184 ? 52.799 9.988 -28.871 1.00 63.66 184 ARG A N 1
ATOM 1291 C CA . ARG A 1 184 ? 53.665 9.644 -27.731 1.00 63.66 184 ARG A CA 1
ATOM 1292 C C . ARG A 1 184 ? 54.547 8.436 -28.032 1.00 63.66 184 ARG A C 1
ATOM 1294 O O . ARG A 1 184 ? 55.721 8.464 -27.682 1.00 63.66 184 ARG A O 1
ATOM 1301 N N . ALA A 1 185 ? 54.019 7.420 -28.712 1.00 67.06 185 ALA A N 1
ATOM 1302 C CA . ALA A 1 185 ? 54.793 6.268 -29.163 1.00 67.06 185 ALA A CA 1
ATOM 1303 C C . ALA A 1 185 ? 55.878 6.680 -30.175 1.00 67.06 185 ALA A C 1
ATOM 1305 O O . ALA A 1 185 ? 57.034 6.284 -30.032 1.00 67.06 185 ALA A O 1
ATOM 1306 N N . ALA A 1 186 ? 55.542 7.542 -31.140 1.00 65.75 186 ALA A N 1
ATOM 1307 C CA . ALA A 1 186 ? 56.500 8.086 -32.101 1.00 65.75 186 ALA A CA 1
ATOM 1308 C C . ALA A 1 186 ? 57.559 8.987 -31.439 1.00 65.75 186 ALA A C 1
ATOM 1310 O O . ALA A 1 186 ? 58.743 8.874 -31.750 1.00 65.75 186 ALA A O 1
ATOM 1311 N N . ALA A 1 187 ? 57.163 9.845 -30.493 1.00 60.47 187 ALA A N 1
ATOM 1312 C CA . ALA A 1 187 ? 58.095 10.680 -29.736 1.00 60.47 187 ALA A CA 1
ATOM 1313 C C . ALA A 1 187 ? 59.048 9.842 -28.866 1.00 60.47 187 ALA A C 1
ATOM 1315 O O . ALA A 1 187 ? 60.241 10.135 -28.819 1.00 60.47 187 ALA A O 1
ATOM 1316 N N . LEU A 1 188 ? 58.552 8.772 -28.230 1.00 66.19 188 LEU A N 1
ATOM 1317 C CA . LEU A 1 188 ? 59.381 7.828 -27.479 1.00 66.19 188 LEU A CA 1
ATOM 1318 C C . LEU A 1 188 ? 60.383 7.123 -28.403 1.00 66.19 188 LEU A C 1
ATOM 1320 O O . LEU A 1 188 ? 61.573 7.097 -28.094 1.00 66.19 188 LEU A O 1
ATOM 1324 N N . ALA A 1 189 ? 59.928 6.610 -29.550 1.00 65.19 189 ALA A N 1
ATOM 1325 C CA . ALA A 1 189 ? 60.789 5.957 -30.534 1.00 65.19 189 ALA A CA 1
ATOM 1326 C C . ALA A 1 189 ? 61.889 6.898 -31.056 1.00 65.19 189 ALA A C 1
ATOM 1328 O O . ALA A 1 189 ? 63.045 6.493 -31.155 1.00 65.19 189 ALA A O 1
ATOM 1329 N N . LEU A 1 190 ? 61.558 8.168 -31.316 1.00 62.06 190 LEU A N 1
ATOM 1330 C CA . LEU A 1 190 ? 62.532 9.185 -31.715 1.00 62.06 190 LEU A CA 1
ATOM 1331 C C . LEU A 1 190 ? 63.523 9.509 -30.587 1.00 62.06 190 LEU A C 1
ATOM 1333 O O . LEU A 1 190 ? 64.719 9.625 -30.837 1.00 62.06 190 LEU A O 1
ATOM 1337 N N . SER A 1 191 ? 63.048 9.624 -29.344 1.00 57.69 191 SER A N 1
ATOM 1338 C CA . SER A 1 191 ? 63.913 9.893 -28.188 1.00 57.69 191 SER A CA 1
ATOM 1339 C C . SER A 1 191 ? 64.878 8.741 -27.893 1.00 57.69 191 SER A C 1
ATOM 1341 O O . SER A 1 191 ? 66.020 8.990 -27.523 1.00 57.69 191 SER A O 1
ATOM 1343 N N . LEU A 1 192 ? 64.453 7.492 -28.120 1.00 57.03 192 LEU A N 1
ATOM 1344 C CA . LEU A 1 192 ? 65.298 6.307 -27.988 1.00 57.03 192 LEU A CA 1
ATOM 1345 C C . LEU A 1 192 ? 66.330 6.230 -29.123 1.00 57.03 192 LEU A C 1
ATOM 1347 O O . LEU A 1 192 ? 67.482 5.900 -28.872 1.00 57.03 192 LEU A O 1
ATOM 1351 N N . ALA A 1 193 ? 65.939 6.582 -30.353 1.00 58.59 193 ALA A N 1
ATOM 1352 C CA . ALA A 1 193 ? 66.847 6.639 -31.499 1.00 58.59 193 ALA A CA 1
ATOM 1353 C C . ALA A 1 193 ? 67.889 7.768 -31.397 1.00 58.59 193 ALA A C 1
ATOM 1355 O O . ALA A 1 193 ? 68.962 7.645 -31.969 1.00 58.59 193 ALA A O 1
ATOM 1356 N N . ALA A 1 194 ? 67.587 8.854 -30.680 1.00 58.12 194 ALA A N 1
ATOM 1357 C CA . ALA A 1 194 ? 68.534 9.937 -30.403 1.00 58.12 194 ALA A CA 1
ATOM 1358 C C . ALA A 1 194 ? 69.427 9.679 -29.170 1.00 58.12 194 ALA A C 1
ATOM 1360 O O . ALA A 1 194 ? 70.358 10.445 -28.925 1.00 58.12 194 ALA A O 1
ATOM 1361 N N . ALA A 1 195 ? 69.124 8.646 -28.376 1.00 53.06 195 ALA A N 1
ATOM 1362 C CA . ALA A 1 195 ? 69.863 8.266 -27.169 1.00 53.06 195 ALA A CA 1
ATOM 1363 C C . ALA A 1 195 ? 70.809 7.059 -27.371 1.00 53.06 195 ALA A C 1
ATOM 1365 O O . ALA A 1 195 ? 71.484 6.664 -26.419 1.00 53.06 195 ALA A O 1
ATOM 1366 N N . LEU A 1 196 ? 70.848 6.487 -28.581 1.00 46.62 196 LEU A N 1
ATOM 1367 C CA . LEU A 1 196 ? 71.781 5.451 -29.053 1.00 46.62 196 LEU A CA 1
ATOM 1368 C C . LEU A 1 196 ? 72.809 6.069 -30.007 1.00 46.62 196 LEU A C 1
ATOM 1370 O O . LEU A 1 196 ? 73.967 5.599 -29.979 1.00 46.62 196 LEU A O 1
#